Protein 5YVK (pdb70)

Organism: Fischerella ambigua (strain UTEX 1903) (NCBI:txid230521)

B-factor: mean 23.46, std 12.27, range [12.57, 118.5]

Solvent-accessible surface area: 9224 Å² total; per-residue (Å²): 98,100,50,23,119,21,108,30,28,9,0,56,84,46,134,15,120,98,42,39,68,77,36,35,88,46,1,72,36,12,80,44,38,31,71,74,136,16,18,58,171,152,20,56,65,121,56,3,3,0,0,0,8,20,9,2,100,61,18,133,28,14,137,66,96,9,44,61,54,78,1,4,0,22,0,36,0,56,61,115,63,72,48,15,30,0,0,0,37,11,83,8,131,31,51,3,86,64,67,0,91,1,28,0,31,1,15,0,0,5,30,20,39,92,69,170,82,63,54,14,60,30,40,1,3,0,45,0,5,0,2,0,26,136,50,64,26,19,46,14,84,56,119,61,158,7,127,70,1,43,17,89,76,0,75,4,63,48,85,3,83,42,180,21,154,34,57,52,70,110,0,0,0,30,0,0,0,5,0,103,75,136,16,7,7,2,7,0,0,64,7,119,0,15,13,91,63,161

Radius of gyration: 16.49 Å; Cα contacts (8 Å, |Δi|>4): 562; chains: 1; bounding box: 35×40×47 Å

Foldseek 3Di:
DAWDDAPCQFLPPPPDDDAFDWDFADGPRKDKFCPLPQEDPDTDPPAWGKTKGFQDPPHPWAPDGRPDDGIWIKTAHPDAFPSFKMFIKHWGPDWDAAQKKKKKKKKKAQTADADPHRGSPDAQWKKKFKDFAPDGQWMDTRPDDHDGRDIDMDMIMHGHHNPRPRGPGIIMITIMQNSNHPPRMMIMGRIIMDMDHD

InterPro domains:
  IPR054720 HpiC1 cyclase [PF22825] (38-229)

Sequence (198 aa):
AVSIPINNAGFENPFMDVVDDYTIDTPPGWTTYDPNNLVPEKRTTWTSNNGVGYVGPGTQFYNQLAPEGRNIGYIYLSQNPGSGVAGFEQILDATLEPDTKYTLTVDVGNLAGTTFKGLSFAGFPGYRVELLAGDTVLAADHNNLFIKEGEFKTSTVTYTSTAKDLHLGQKLGIRLVNLLQDKFSSGLDFDNVRLTTEPT

Nearest PDB structures (foldseek):
  5yvk-assembly1_A-2  TM=1.005E+00  e=6.839E-42  Fischerella ambigua UTEX 1903
  6j03-assembly1_A-2  TM=9.988E-01  e=5.827E-40  Fischerella ambigua UTEX 1903
  6a92-assembly1_A  TM=9.973E-01  e=3.302E-39  Fischerella
  5wps-assembly1_A-2  TM=9.959E-01  e=5.855E-36  Fischerella sp. ATCC 43239
  5wpu-assembly1_A-2  TM=9.958E-01  e=1.394E-35  Fischerella sp. ATCC 43239

Secondary structure (DSSP, 8-state):
-EEPP-TTTT---S---STT-B--SPPTT-EEE-TT--S-SS--TTSSEEEEEE--TT-SS-SS--SSSSEEEEEE--SPTTS--EEEEEEEEEE--SS-EEEEEEEEE---SEETTEE--S---EEEEEEETTEEEEEEES-S---TT-EEEEEEEEE--TT-TTTTSEEEEEEEE--SSSS-EEEEEEEEEEE---

Structure (mmCIF, N/CA/C/O backbone):
data_5YVK
#
_entry.id   5YVK
#
_cell.length_a   54.845
_cell.length_b   54.845
_cell.length_c   152.562
_cell.angle_alpha   90.00
_cell.angle_beta   90.00
_cell.angle_gamma   120.00
#
_symmetry.space_group_name_H-M   'P 31 2 1'
#
loop_
_entity.id
_entity.type
_entity.pdbx_description
1 polymer cyclase
2 non-polymer amino({3-[(3S,8aS)-1,4-dioxooctahydropyrrolo[1,2-a]pyrazin-3-yl]propyl}amino)methaniminium
3 non-polymer 'CALCIUM ION'
4 water water
#
loop_
_atom_site.group_PDB
_atom_site.id
_atom_site.type_symbol
_atom_site.label_atom_id
_atom_site.label_alt_id
_atom_site.label_comp_id
_atom_site.label_asym_id
_atom_site.label_entity_id
_atom_site.label_seq_id
_atom_site.pdbx_PDB_ins_code
_atom_site.Cartn_x
_atom_site.Cartn_y
_atom_site.Cartn_z
_atom_site.occupancy
_atom_site.B_iso_or_equiv
_atom_site.auth_seq_id
_atom_site.auth_comp_id
_atom_site.auth_asym_id
_atom_site.auth_atom_id
_atom_site.pdbx_PDB_model_num
ATOM 1 N N . ALA A 1 26 ? 17.636 99.786 173.687 1.00 40.88 28 ALA A N 1
ATOM 2 C CA . ALA A 1 26 ? 18.016 98.425 173.297 1.00 36.92 28 ALA A CA 1
ATOM 3 C C . ALA A 1 26 ? 18.860 98.475 172.037 1.00 34.42 28 ALA A C 1
ATOM 4 O O . ALA A 1 26 ? 18.570 99.234 171.114 1.00 41.70 28 ALA A O 1
ATOM 6 N N . VAL A 1 27 ? 19.932 97.694 172.020 1.00 29.39 29 VAL A N 1
ATOM 7 C CA . VAL A 1 27 ? 20.871 97.641 170.905 1.00 29.08 29 VAL A CA 1
ATOM 8 C C . VAL A 1 27 ? 20.740 96.264 170.279 1.00 25.73 29 VAL A C 1
ATOM 9 O O . VAL A 1 27 ? 20.704 95.258 170.987 1.00 24.39 29 VAL A O 1
ATOM 13 N N . SER A 1 28 ? 20.626 96.212 168.958 1.00 25.07 30 SER A N 1
ATOM 14 C CA . SER A 1 28 ? 20.552 94.949 168.241 1.00 24.84 30 SER A CA 1
ATOM 15 C C . SER A 1 28 ? 21.923 94.267 168.197 1.00 24.16 30 SER A C 1
ATOM 16 O O . SER A 1 28 ? 22.953 94.912 167.963 1.00 26.13 30 SER A O 1
ATOM 19 N N . ILE A 1 29 ? 21.935 92.952 168.408 1.00 20.59 31 ILE A N 1
ATOM 20 C CA . ILE A 1 29 ? 23.103 92.114 168.138 1.00 19.56 31 ILE A CA 1
ATOM 21 C C . ILE A 1 29 ? 22.915 91.523 166.740 1.00 19.58 31 ILE A C 1
ATOM 22 O O . ILE A 1 29 ? 21.883 90.888 166.482 1.00 20.15 31 ILE A O 1
ATOM 27 N N . PRO A 1 30 ? 23.847 91.702 165.814 1.00 19.55 32 PRO A N 1
ATOM 28 C CA . PRO A 1 30 ? 23.641 91.155 164.460 1.00 19.19 32 PRO A CA 1
ATOM 29 C C . PRO A 1 30 ? 23.588 89.632 164.454 1.00 18.33 32 PRO A C 1
ATOM 30 O O . PRO A 1 30 ? 24.312 88.955 165.197 1.00 19.13 32 PRO A O 1
ATOM 34 N N . ILE A 1 31 ? 22.727 89.103 163.593 1.00 16.89 33 ILE A N 1
ATOM 35 C CA . ILE A 1 31 ? 22.536 87.666 163.428 1.00 15.83 33 ILE A CA 1
ATOM 36 C C . ILE A 1 31 ? 22.742 87.339 161.954 1.00 16.10 33 ILE A C 1
ATOM 37 O O . ILE A 1 31 ? 22.240 88.052 161.076 1.00 17.46 33 ILE A O 1
ATOM 42 N N . ASN A 1 32 ? 23.547 86.322 161.661 1.00 15.92 34 ASN A N 1
ATOM 43 C CA . ASN A 1 32 ? 23.780 85.983 160.260 1.00 15.29 34 ASN A CA 1
ATOM 44 C C . ASN A 1 32 ? 22.567 85.263 159.675 1.00 14.82 34 ASN A C 1
ATOM 45 O O . ASN A 1 32 ? 21.964 84.397 160.329 1.00 16.51 34 ASN A O 1
ATOM 50 N N . ASN A 1 33 ? 22.234 85.609 158.431 1.00 15.67 35 ASN A N 1
ATOM 51 C CA . ASN A 1 33 ? 21.077 85.051 157.720 1.00 13.88 35 ASN A CA 1
ATOM 52 C C . ASN A 1 33 ? 19.829 85.010 158.624 1.00 13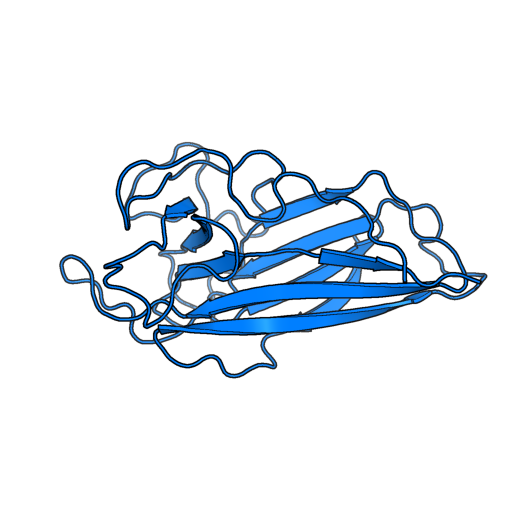.95 35 ASN A C 1
ATOM 53 O O . ASN A 1 33 ? 19.110 84.011 158.710 1.00 14.93 35 ASN A O 1
ATOM 58 N N . ALA A 1 34 ? 19.533 86.146 159.247 1.00 14.56 36 ALA A N 1
ATOM 59 C CA . ALA A 1 34 ? 18.521 86.248 160.294 1.00 14.61 36 ALA A CA 1
ATOM 60 C C . ALA A 1 34 ? 17.114 86.051 159.770 1.00 14.56 36 ALA A C 1
ATOM 61 O O . ALA A 1 34 ? 16.201 85.738 160.549 1.00 16.18 36 ALA A O 1
ATOM 63 N N . GLY A 1 35 ? 16.925 86.271 158.465 1.00 14.60 37 GLY A N 1
ATOM 64 C CA . GLY A 1 35 ? 15.643 86.164 157.817 1.00 15.49 37 GLY A CA 1
ATOM 65 C C . GLY A 1 35 ? 15.571 84.969 156.883 1.00 14.53 37 GLY A C 1
ATOM 66 O O . GLY A 1 35 ? 14.611 84.870 156.107 1.00 14.77 37 GLY A O 1
ATOM 67 N N . PHE A 1 36 ? 16.596 84.104 156.856 1.00 14.08 38 PHE A N 1
ATOM 68 C CA . PHE A 1 36 ? 16.632 82.951 155.946 1.00 13.85 38 PHE A CA 1
ATOM 69 C C . PHE A 1 36 ? 16.522 83.361 154.487 1.00 16.24 38 PHE A C 1
ATOM 70 O O . PHE A 1 36 ? 16.079 82.563 153.646 1.00 19.59 38 PHE A O 1
ATOM 78 N N . GLU A 1 37 ? 16.938 84.581 154.199 1.00 14.50 39 GLU A N 1
ATOM 79 C CA . GLU A 1 37 ? 16.856 85.119 152.842 1.00 14.22 39 GLU A CA 1
ATOM 80 C C . GLU A 1 37 ? 17.882 84.524 151.884 1.00 14.19 39 GLU A C 1
ATOM 81 O O . GLU A 1 37 ? 17.749 84.688 150.691 1.00 16.26 39 GLU A O 1
ATOM 87 N N . ASN A 1 38 ? 18.893 83.866 152.410 1.00 14.82 40 ASN A N 1
ATOM 88 C CA . ASN A 1 38 ? 19.888 83.221 151.621 1.00 14.82 40 ASN A CA 1
ATOM 89 C C . ASN A 1 38 ? 19.735 81.710 151.799 1.00 14.80 40 ASN A C 1
ATOM 90 O O . ASN A 1 38 ? 19.737 81.246 152.947 1.00 14.82 40 ASN A O 1
ATOM 95 N N . PRO A 1 39 ? 19.607 80.901 150.739 1.00 15.40 41 PRO A N 1
ATOM 96 C CA . PRO A 1 39 ? 19.724 81.281 149.316 1.00 14.52 41 PRO A CA 1
ATOM 97 C C . PRO A 1 39 ? 18.457 81.933 148.765 1.00 14.75 41 PRO A C 1
ATOM 98 O O . PRO A 1 39 ? 17.33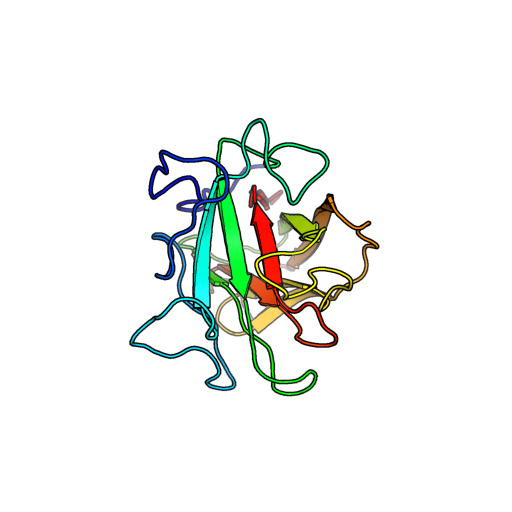8 81.693 149.254 1.00 16.22 41 PRO A O 1
ATOM 102 N N . PHE A 1 40 ? 18.673 82.760 147.741 1.00 15.22 42 PHE A N 1
ATOM 103 C CA . PHE A 1 40 ? 17.590 83.358 146.985 1.00 15.17 42 PHE A CA 1
ATOM 104 C C . PHE A 1 40 ? 16.827 82.252 146.251 1.00 15.51 42 PHE A C 1
ATOM 105 O O . PHE A 1 40 ? 17.428 81.332 145.661 1.00 17.68 42 PHE A O 1
ATOM 113 N N . MET A 1 41 ? 15.497 82.331 146.273 1.00 15.69 43 MET A N 1
ATOM 114 C CA . MET A 1 41 ? 14.620 81.363 145.633 1.00 16.75 43 MET A CA 1
ATOM 115 C C . MET A 1 41 ? 13.767 82.048 144.571 1.00 18.62 43 MET A C 1
ATOM 116 O O . MET A 1 41 ? 13.220 83.143 144.805 1.00 19.07 43 MET A O 1
ATOM 121 N N . ASP A 1 42 ? 13.614 81.374 143.419 1.00 18.64 44 ASP A N 1
ATOM 122 C CA . ASP A 1 42 ? 12.910 81.979 142.302 1.00 18.71 44 ASP A CA 1
ATOM 123 C C . ASP A 1 42 ? 11.420 81.670 142.273 1.00 18.99 44 ASP A C 1
ATOM 124 O O . ASP A 1 42 ? 10.663 82.473 141.709 1.00 22.34 44 ASP A O 1
ATOM 129 N N . VAL A 1 43 ? 10.961 80.532 142.803 1.00 19.32 45 VAL A N 1
ATOM 130 C CA . VAL A 1 43 ? 9.588 80.057 142.575 1.00 18.83 45 VAL A CA 1
ATOM 131 C C . VAL A 1 43 ? 8.869 79.925 143.919 1.00 18.54 45 VAL A C 1
ATOM 132 O O . VAL A 1 43 ? 9.370 79.248 144.825 1.00 18.82 45 VAL A O 1
ATOM 136 N N . VAL A 1 44 ? 7.694 80.563 144.032 1.00 18.93 46 VAL A N 1
ATOM 137 C CA . VAL A 1 44 ? 6.936 80.524 145.280 1.00 19.89 46 VAL A CA 1
ATOM 138 C C . VAL A 1 44 ? 6.641 79.079 145.658 1.00 17.87 46 VAL A C 1
ATOM 139 O O . VAL A 1 44 ? 6.272 78.238 144.812 1.00 18.91 46 VAL A O 1
ATOM 143 N N . ASP A 1 45 ? 6.781 78.794 146.957 1.00 17.10 47 ASP A N 1
ATOM 144 C CA . ASP A 1 45 ? 6.595 77.481 147.565 1.00 17.11 47 ASP A CA 1
ATOM 145 C C . ASP A 1 45 ? 7.693 76.479 147.230 1.00 16.32 47 ASP A C 1
ATOM 146 O O . ASP A 1 45 ? 7.670 75.354 147.765 1.00 17.99 47 ASP A O 1
ATOM 151 N N . ASP A 1 46 ? 8.698 76.851 146.437 1.00 17.38 48 ASP A N 1
ATOM 152 C CA . ASP A 1 46 ? 9.835 75.958 146.361 1.00 18.38 48 ASP A CA 1
ATOM 153 C C . ASP A 1 46 ? 10.658 76.079 147.640 1.00 15.50 48 ASP A C 1
ATOM 154 O O . ASP A 1 46 ? 10.534 77.024 148.419 1.00 16.86 48 ASP A O 1
ATOM 159 N N . TYR A 1 47 ? 11.557 75.132 147.804 1.00 15.15 49 TYR A N 1
ATOM 160 C CA . TYR A 1 47 ? 12.308 75.000 149.028 1.00 15.56 49 TYR A CA 1
ATOM 161 C C . TYR A 1 47 ? 13.634 74.319 148.731 1.00 16.15 49 TYR A C 1
ATOM 162 O O . TYR A 1 47 ? 13.737 73.509 147.789 1.00 17.67 49 TYR A O 1
ATOM 171 N N . THR A 1 48 ? 14.647 74.624 149.559 1.00 14.67 50 THR A N 1
ATOM 172 C CA . THR A 1 48 ? 15.892 73.870 149.586 1.00 14.34 50 THR A CA 1
ATOM 173 C C . THR A 1 48 ? 15.796 72.832 150.681 1.00 14.31 50 THR A C 1
ATOM 174 O O . THR A 1 48 ? 14.903 72.890 151.532 1.00 15.24 50 THR A O 1
ATOM 178 N N . ILE A 1 49 ? 16.705 71.862 150.641 1.00 15.26 51 ILE A N 1
ATOM 179 C CA . ILE A 1 49 ? 16.755 70.755 151.610 1.00 14.65 51 ILE A CA 1
ATOM 180 C C . ILE A 1 49 ? 18.102 70.666 152.301 1.00 15.41 51 ILE A C 1
ATOM 181 O O . ILE A 1 49 ? 18.394 69.655 152.969 1.00 17.12 51 ILE A O 1
ATOM 186 N N . ASP A 1 50 ? 18.926 71.719 152.192 1.00 16.37 52 ASP A N 1
ATOM 187 C CA . ASP A 1 50 ? 20.235 71.789 152.826 1.00 16.43 52 ASP A CA 1
ATOM 188 C C . ASP A 1 50 ? 20.236 72.906 153.860 1.00 15.62 52 ASP A C 1
ATOM 189 O O . ASP A 1 50 ? 19.544 73.913 153.708 1.00 15.74 52 ASP A O 1
ATOM 194 N N . THR A 1 51 ? 21.001 72.712 154.927 1.00 15.97 53 THR A N 1
ATOM 195 C CA . THR A 1 51 ? 21.024 73.677 156.027 1.00 15.83 53 THR A CA 1
ATOM 196 C C . THR A 1 51 ? 21.363 75.070 155.477 1.00 16.21 53 THR A C 1
ATOM 197 O O . THR A 1 51 ? 22.357 75.222 154.761 1.00 16.46 53 THR A O 1
ATOM 201 N N . PRO A 1 52 ? 20.598 76.111 155.825 1.00 15.95 54 PRO A N 1
ATOM 202 C CA . PRO A 1 52 ? 20.887 77.448 155.282 1.00 16.22 54 PRO A CA 1
ATOM 203 C C . PRO A 1 52 ? 22.186 77.983 155.849 1.00 15.27 54 PRO A C 1
ATOM 204 O O . PRO A 1 52 ? 22.542 77.695 157.010 1.00 15.81 54 PRO A O 1
ATOM 208 N N . PRO A 1 53 ? 22.923 78.816 155.094 1.00 15.25 55 PRO A N 1
ATOM 209 C CA . PRO A 1 53 ? 24.111 79.463 155.672 1.00 15.79 55 PRO A CA 1
ATOM 210 C C . PRO A 1 53 ? 23.736 80.261 156.914 1.00 14.86 55 PRO A C 1
ATOM 211 O O . PRO A 1 53 ? 22.609 80.738 157.071 1.00 15.97 55 PRO A O 1
ATOM 215 N N . GLY A 1 54 ? 24.721 80.429 157.788 1.00 15.73 56 GLY A N 1
ATOM 216 C CA . GLY A 1 54 ? 24.490 81.145 159.035 1.00 16.39 56 GLY A CA 1
ATOM 217 C C . GLY A 1 54 ? 24.028 80.265 160.163 1.00 15.27 56 GLY A C 1
ATOM 218 O O . GLY A 1 54 ? 24.161 80.637 161.319 1.00 17.37 56 GLY A O 1
ATOM 219 N N . TRP A 1 55 ? 23.451 79.118 159.844 1.00 15.11 57 TRP A N 1
ATOM 220 C CA . TRP A 1 55 ? 22.850 78.228 160.822 1.00 14.90 57 TRP A CA 1
ATOM 221 C C . TRP A 1 55 ? 23.486 76.851 160.711 1.00 15.31 57 TRP A C 1
ATOM 222 O O . TRP A 1 55 ? 24.001 76.468 159.656 1.00 17.36 57 TRP A O 1
ATOM 233 N N . THR A 1 56 ? 23.384 76.076 161.797 1.00 14.52 58 THR A N 1
ATOM 234 C CA . THR A 1 56 ? 23.719 74.664 161.736 1.00 15.66 58 THR A CA 1
ATOM 235 C C . THR A 1 56 ? 22.493 73.857 162.118 1.00 14.60 58 THR A C 1
ATOM 236 O O . THR A 1 56 ? 21.532 74.390 162.660 1.00 15.94 58 THR A O 1
ATOM 240 N N . THR A 1 57 ? 22.539 72.564 161.860 1.00 15.25 59 THR A N 1
ATOM 241 C CA . THR A 1 57 ? 21.424 71.666 162.179 1.00 15.50 59 THR A CA 1
ATOM 242 C C . THR A 1 57 ? 21.582 71.205 163.626 1.00 15.45 59 THR A C 1
ATOM 243 O O . THR A 1 57 ? 22.587 70.588 163.987 1.00 17.63 59 THR A O 1
ATOM 247 N N . TYR A 1 58 ? 20.588 71.511 164.436 1.00 15.72 60 TYR A N 1
ATOM 248 C CA . TYR A 1 58 ? 20.507 71.028 165.812 1.00 16.43 60 TYR A CA 1
ATOM 249 C C . TYR A 1 58 ? 19.767 69.694 165.774 1.00 15.63 60 TYR A C 1
ATOM 250 O O . TYR A 1 58 ? 18.606 69.636 165.352 1.00 15.99 60 TYR A O 1
ATOM 259 N N . ASP A 1 59 ? 20.416 68.619 166.197 1.00 16.80 61 ASP A N 1
ATOM 260 C CA . ASP A 1 59 ? 19.879 67.279 165.964 1.00 16.30 61 ASP A CA 1
ATOM 261 C C . ASP A 1 59 ? 20.354 66.328 167.059 1.00 17.96 61 ASP A C 1
ATOM 262 O O . ASP A 1 59 ? 21.037 65.333 166.783 1.00 19.45 61 ASP A O 1
ATOM 267 N N . PRO A 1 60 ? 19.918 66.555 168.314 1.00 17.85 62 PRO A N 1
ATOM 268 C CA . PRO A 1 60 ? 20.449 65.758 169.442 1.00 19.51 62 PRO A CA 1
ATOM 269 C C . PRO A 1 60 ? 20.028 64.298 169.399 1.00 20.11 62 PRO A C 1
ATOM 270 O O . PRO A 1 60 ? 20.678 63.465 170.036 1.00 23.81 62 PRO A O 1
ATOM 274 N N . ASN A 1 61 ? 18.964 63.961 168.672 1.00 19.69 63 ASN A N 1
ATOM 275 C CA . ASN A 1 61 ? 18.433 62.609 168.589 1.00 20.60 63 ASN A CA 1
ATOM 276 C C . ASN A 1 61 ? 18.690 61.971 167.220 1.00 20.88 63 ASN A C 1
ATOM 277 O O . ASN A 1 61 ? 18.108 60.909 166.928 1.00 22.05 63 ASN A O 1
ATOM 282 N N . ASN A 1 62 ? 19.552 62.577 166.396 1.00 20.03 64 ASN A N 1
ATOM 283 C CA . ASN A 1 62 ? 19.988 61.991 165.123 1.00 22.50 64 ASN A CA 1
ATOM 284 C C . ASN A 1 62 ? 18.809 61.629 164.219 1.00 20.92 64 ASN A C 1
ATOM 285 O O . ASN A 1 62 ? 18.695 60.517 163.718 1.00 23.09 64 ASN A O 1
ATOM 290 N N . LEU A 1 63 ? 17.940 62.603 164.007 1.00 17.53 65 LEU A N 1
ATOM 291 C CA . LEU A 1 63 ? 16.783 62.445 163.160 1.00 17.75 65 LEU A CA 1
ATOM 292 C C . LEU A 1 63 ? 16.999 62.950 161.741 1.00 18.00 65 LEU A C 1
ATOM 293 O O . LEU A 1 63 ? 16.175 62.641 160.866 1.00 18.84 65 LEU A O 1
ATOM 298 N N . VAL A 1 64 ? 18.011 63.784 161.509 1.00 18.80 66 VAL A N 1
ATOM 299 C CA . VAL A 1 64 ? 18.190 64.485 160.230 1.00 20.05 66 VAL A CA 1
ATOM 300 C C . VAL A 1 64 ? 19.428 63.930 159.540 1.00 24.32 66 VAL A C 1
ATOM 301 O O . VAL A 1 64 ? 20.539 64.074 160.066 1.00 24.75 66 VAL A O 1
ATOM 305 N N . PRO A 1 65 ? 19.307 63.335 158.363 1.00 25.75 67 PRO A N 1
ATOM 306 C CA . PRO A 1 65 ? 20.492 62.745 157.723 1.00 27.44 67 PRO A CA 1
ATOM 307 C C . PRO A 1 65 ? 21.445 63.792 157.153 1.00 27.27 67 PRO A C 1
ATOM 308 O O . PRO A 1 65 ? 21.077 64.946 156.894 1.00 26.36 67 PRO A O 1
ATOM 312 N N . GLU A 1 66 ? 22.679 63.363 156.939 1.00 29.15 68 GLU A N 1
ATOM 313 C CA . GLU A 1 66 ? 23.695 64.200 156.329 1.00 30.06 68 GLU A CA 1
ATOM 314 C C . GLU A 1 66 ? 23.356 64.366 154.846 1.00 26.38 68 GLU A C 1
ATOM 315 O O . GLU A 1 66 ? 23.358 65.459 154.345 1.00 26.39 68 GLU A O 1
ATOM 321 N N . LYS A 1 67 ? 23.064 63.256 154.186 1.00 28.43 69 LYS A N 1
ATOM 322 C CA . LYS A 1 67 ? 22.676 63.281 152.768 1.00 31.44 69 LYS A CA 1
ATOM 323 C C . LYS A 1 67 ? 21.165 63.507 152.679 1.00 26.67 69 LYS A C 1
ATOM 324 O O . LYS A 1 67 ? 20.365 62.660 153.092 1.00 31.27 69 LYS A O 1
ATOM 330 N N . ARG A 1 68 ? 20.778 64.652 152.159 1.00 19.97 70 ARG A N 1
ATOM 331 C CA . ARG A 1 68 ? 19.405 65.136 152.199 1.00 18.13 70 ARG A CA 1
ATOM 332 C C . ARG A 1 68 ? 18.587 64.711 150.977 1.00 17.57 70 ARG A C 1
ATOM 333 O O . ARG A 1 68 ? 19.085 64.700 149.851 1.00 20.29 70 ARG A O 1
ATOM 341 N N . THR A 1 69 ? 17.312 64.400 151.198 1.00 16.65 71 THR A N 1
ATOM 342 C CA . THR A 1 69 ? 16.350 64.180 150.120 1.00 17.22 71 THR A CA 1
ATOM 343 C C . THR A 1 69 ? 15.033 64.833 150.512 1.00 15.62 71 THR A C 1
ATOM 344 O O . THR A 1 69 ? 14.755 65.043 151.705 1.00 16.90 71 THR A O 1
ATOM 348 N N . THR A 1 70 ? 14.224 65.199 149.520 1.00 15.41 72 THR A N 1
ATOM 349 C CA . THR A 1 70 ? 12.866 65.647 149.816 1.00 15.33 72 THR A CA 1
ATOM 350 C C . THR A 1 70 ? 12.122 64.484 150.473 1.00 15.24 72 THR A C 1
ATOM 351 O O . THR A 1 70 ? 12.466 63.311 150.276 1.00 17.90 72 THR A O 1
ATOM 355 N N . TRP A 1 71 ? 11.088 64.807 151.244 1.00 14.94 73 TRP A N 1
ATOM 356 C CA . TRP A 1 71 ? 10.151 63.815 151.817 1.00 15.44 73 TRP A CA 1
ATOM 357 C C . TRP A 1 71 ? 10.734 63.060 153.011 1.00 18.11 73 TRP A C 1
ATOM 358 O O . TRP A 1 71 ? 10.030 62.183 153.580 1.00 20.64 73 TRP A O 1
ATOM 369 N N . THR A 1 72 ? 11.972 63.327 153.403 1.00 17.35 74 THR A N 1
ATOM 370 C CA . THR A 1 72 ? 12.551 62.781 154.619 1.00 17.57 74 THR A CA 1
ATOM 371 C C . THR A 1 72 ? 12.964 63.959 155.473 1.00 16.54 74 THR A C 1
ATOM 372 O O . THR A 1 72 ? 12.944 65.109 155.023 1.00 18.33 74 THR A O 1
ATOM 376 N N . SER A 1 73 ? 13.348 63.682 156.719 1.00 15.23 75 SER A N 1
ATOM 377 C CA . SER A 1 73 ? 13.627 64.783 157.630 1.00 14.41 75 SER A CA 1
ATOM 378 C C . SER A 1 73 ? 14.711 65.701 157.052 1.00 14.55 75 SER A C 1
ATOM 379 O O . SER A 1 73 ? 15.775 65.236 156.622 1.00 15.19 75 SER A O 1
ATOM 382 N N . ASN A 1 74 ? 14.471 67.023 157.109 1.00 14.19 76 ASN A N 1
ATOM 383 C CA . ASN A 1 74 ? 15.394 67.943 156.456 1.00 14.02 76 ASN A CA 1
ATOM 384 C C . ASN A 1 74 ? 15.133 69.342 156.996 1.00 13.32 76 ASN A C 1
ATOM 385 O O . ASN A 1 74 ? 14.226 69.579 157.789 1.00 13.99 76 ASN A O 1
ATOM 390 N N . ASN A 1 75 ? 15.997 70.270 156.603 1.00 14.27 77 ASN A N 1
ATOM 391 C CA . ASN A 1 75 ? 15.776 71.684 156.901 1.00 13.37 77 ASN A CA 1
ATOM 392 C C . ASN A 1 75 ? 16.266 72.463 155.683 1.00 13.72 77 ASN A C 1
ATOM 393 O O . ASN A 1 75 ? 16.914 71.908 154.793 1.00 14.40 77 ASN A O 1
ATOM 398 N N . GLY A 1 76 ? 15.967 73.758 155.665 1.00 13.74 78 GLY A N 1
ATOM 399 C CA . GLY A 1 76 ? 16.283 74.564 154.484 1.00 13.64 78 GLY A CA 1
ATOM 400 C C . GLY A 1 76 ? 15.478 75.847 154.539 1.00 12.63 78 GLY A C 1
ATOM 401 O O . GLY A 1 76 ? 15.030 76.264 155.610 1.00 14.03 78 GLY A O 1
ATOM 402 N N . VAL A 1 77 ? 15.319 76.493 153.374 1.00 14.43 79 VAL A N 1
ATOM 403 C CA . VAL A 1 77 ? 14.500 77.691 153.289 1.00 15.17 79 VAL A CA 1
ATOM 404 C C . VAL A 1 77 ? 13.339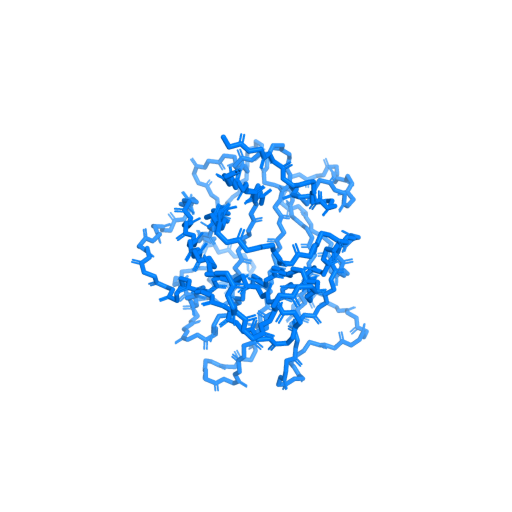 77.410 152.355 1.00 15.33 79 VAL A C 1
ATOM 405 O O . VAL A 1 77 ? 13.399 76.499 151.510 1.00 15.10 79 VAL A O 1
ATOM 409 N N . GLY A 1 78 ? 12.306 78.215 152.492 1.00 21.68 80 GLY A N 1
ATOM 410 C CA . GLY A 1 78 ? 11.128 78.082 151.655 1.00 19.70 80 GLY A CA 1
ATOM 411 C C . GLY A 1 78 ? 10.668 79.457 151.242 1.00 14.18 80 GLY A C 1
ATOM 412 O O . GLY A 1 78 ? 10.688 80.390 152.041 1.00 15.62 80 GLY A O 1
ATOM 413 N N . TYR A 1 79 ? 10.275 79.633 149.964 1.00 16.60 81 TYR A N 1
ATOM 414 C CA . TYR A 1 79 ? 9.847 80.949 149.483 1.00 16.60 81 TYR A CA 1
ATOM 415 C C . TYR A 1 79 ? 8.343 81.119 149.731 1.00 16.07 81 TYR A C 1
ATOM 416 O O . TYR A 1 79 ? 7.505 80.564 149.009 1.00 17.95 81 TYR A O 1
ATOM 425 N N . VAL A 1 80 ? 7.991 81.889 150.757 1.00 16.90 82 VAL A N 1
ATOM 426 C CA . VAL A 1 80 ? 6.589 82.131 151.096 1.00 18.26 82 VAL A CA 1
ATOM 427 C C . VAL A 1 80 ? 6.207 83.469 150.487 1.00 19.18 82 VAL A C 1
ATOM 428 O O . VAL A 1 80 ? 6.280 84.517 151.133 1.00 19.96 82 VAL A O 1
ATOM 432 N N . GLY A 1 81 ? 5.892 83.450 149.209 1.00 20.70 83 GLY A N 1
ATOM 433 C CA . GLY A 1 81 ? 5.606 84.663 148.488 1.00 22.36 83 GLY A CA 1
ATOM 434 C C . GLY A 1 81 ? 4.183 84.718 147.978 1.00 22.16 83 GLY A C 1
ATOM 435 O O . GLY A 1 81 ? 3.331 83.918 148.360 1.00 21.87 83 GLY A O 1
ATOM 436 N N . PRO A 1 82 ? 3.890 85.702 147.132 1.00 24.78 84 PRO A N 1
ATOM 437 C CA . PRO A 1 82 ? 2.523 85.861 146.615 1.00 26.63 84 PRO A CA 1
ATOM 438 C C . PRO A 1 82 ? 2.016 84.586 145.944 1.00 24.17 84 PRO A C 1
ATOM 439 O O . PRO A 1 82 ? 2.717 83.953 145.133 1.00 25.51 84 PRO A O 1
ATOM 443 N N . GLY A 1 83 ? 0.791 84.201 146.302 1.00 24.66 85 GLY A N 1
ATOM 444 C CA . GLY A 1 83 ? 0.207 82.970 145.811 1.00 25.51 85 GLY A CA 1
ATOM 445 C C . GLY A 1 83 ? 0.600 81.707 146.552 1.00 23.41 85 GLY A C 1
ATOM 446 O O . GLY A 1 83 ? 0.262 80.612 146.084 1.00 24.92 85 GLY A O 1
ATOM 447 N N . THR A 1 84 ? 1.284 81.804 147.689 1.00 20.77 86 THR A N 1
ATOM 448 C CA . THR A 1 84 ? 1.611 80.598 148.443 1.00 20.55 86 THR A CA 1
ATOM 449 C C . THR A 1 84 ? 0.337 79.823 148.750 1.00 20.65 86 THR A C 1
ATOM 450 O O . THR A 1 84 ? -0.726 80.401 149.041 1.00 22.83 86 THR A O 1
ATOM 454 N N . GLN A 1 85 ? 0.453 78.511 148.705 1.00 19.79 87 GLN A N 1
ATOM 455 C CA . GLN A 1 85 ? -0.690 77.655 148.976 1.00 22.02 87 GLN A CA 1
ATOM 456 C C . GLN A 1 85 ? -0.786 77.245 150.427 1.00 20.64 87 GLN A C 1
ATOM 457 O O . GLN A 1 85 ? -1.721 76.529 150.783 1.00 23.32 87 GLN A O 1
ATOM 463 N N . PHE A 1 86 ? 0.154 77.671 151.261 1.00 19.24 88 PHE A N 1
ATOM 464 C CA . PHE A 1 86 ? 0.250 77.104 152.601 1.00 17.89 88 PHE A CA 1
ATOM 465 C C . PHE A 1 86 ? 0.092 78.105 153.743 1.00 17.41 88 PHE A C 1
ATOM 466 O O . PHE A 1 86 ? 0.143 77.709 154.930 1.00 17.67 88 PHE A O 1
ATOM 474 N N . TYR A 1 87 ? -0.124 79.383 153.416 1.00 16.93 89 TYR A N 1
ATOM 475 C CA . TYR A 1 87 ? -0.278 80.425 154.424 1.00 16.93 89 TYR A CA 1
ATOM 476 C C . TYR A 1 87 ? -1.310 81.434 153.917 1.00 19.08 89 TYR A C 1
ATOM 477 O O . TYR A 1 87 ? -1.515 81.597 152.718 1.00 19.38 89 TYR A O 1
ATOM 486 N N . ASN A 1 88 ? -1.968 82.114 154.854 1.00 20.25 90 ASN A N 1
ATOM 487 C CA . ASN A 1 88 ? -2.838 83.239 154.545 1.00 22.34 90 ASN A CA 1
ATOM 488 C C . ASN A 1 88 ? -2.115 84.567 154.625 1.00 23.13 90 ASN A C 1
ATOM 489 O O . ASN A 1 88 ? -2.762 85.604 154.756 1.00 27.30 90 ASN A O 1
ATOM 494 N N . GLN A 1 89 ? -0.801 84.560 154.510 1.00 20.62 91 GLN A N 1
ATOM 495 C CA . GLN A 1 89 ? 0.027 85.745 154.623 1.00 20.98 91 GLN A CA 1
ATOM 496 C C . GLN A 1 89 ? 1.336 85.470 153.895 1.00 20.88 91 GLN A C 1
ATOM 497 O O . GLN A 1 89 ? 1.627 84.328 153.521 1.00 22.15 91 GLN A O 1
ATOM 503 N N . LEU A 1 90 ? 2.139 86.520 153.718 1.00 21.01 92 LEU A N 1
ATOM 504 C CA . LEU A 1 90 ? 3.479 86.347 153.175 1.00 21.37 92 LEU A CA 1
ATOM 505 C C . LEU A 1 90 ? 4.431 85.987 154.308 1.00 19.38 92 LEU A C 1
ATOM 506 O O . LEU A 1 90 ? 4.063 86.008 155.492 1.00 19.86 92 LEU A O 1
ATOM 511 N N . ALA A 1 91 ? 5.676 85.661 153.939 1.00 18.29 93 ALA A N 1
ATOM 512 C CA . ALA A 1 91 ? 6.723 85.503 154.938 1.00 17.01 93 ALA A CA 1
ATOM 513 C C . ALA A 1 91 ? 6.715 86.713 155.860 1.00 18.70 93 ALA A C 1
ATOM 514 O O . ALA A 1 91 ? 6.478 87.831 155.406 1.00 20.86 93 ALA A O 1
ATOM 516 N N . PRO A 1 92 ? 6.998 86.535 157.147 1.00 17.53 94 PRO A N 1
ATOM 517 C CA . PRO A 1 92 ? 7.076 87.697 158.067 1.00 18.15 94 PRO A CA 1
ATOM 518 C C . PRO A 1 92 ? 8.010 88.783 157.562 1.00 17.93 94 PRO A C 1
ATOM 519 O O . PRO A 1 92 ? 7.761 89.978 157.738 1.00 20.68 94 PRO A O 1
ATOM 523 N N . GLU A 1 93 ? 9.094 88.376 156.925 1.00 19.16 95 GLU A N 1
ATOM 524 C CA . GLU A 1 93 ? 10.120 89.293 156.468 1.00 19.77 95 GLU A CA 1
ATOM 525 C C . GLU A 1 93 ? 10.672 88.783 155.143 1.00 16.09 95 GLU A C 1
ATOM 526 O O . GLU A 1 93 ? 10.965 87.587 155.005 1.00 16.86 95 GLU A O 1
ATOM 532 N N . GLY A 1 94 ? 10.815 89.688 154.171 1.00 17.98 96 GLY A N 1
ATOM 533 C CA . GLY A 1 94 ? 11.467 89.292 152.927 1.00 17.51 96 GLY A CA 1
ATOM 534 C C . GLY A 1 94 ? 10.682 88.235 152.176 1.00 17.19 96 GLY A C 1
ATOM 535 O O . GLY A 1 94 ? 9.463 88.183 152.238 1.00 18.11 96 GLY A O 1
ATOM 536 N N . ARG A 1 95 ? 11.405 87.390 151.486 1.00 16.76 97 ARG A N 1
ATOM 537 C CA . ARG A 1 95 ? 10.805 86.361 150.658 1.00 16.82 97 ARG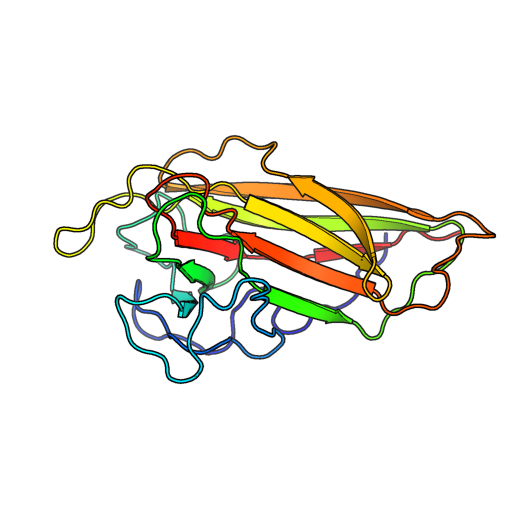 A CA 1
ATOM 538 C C . ARG A 1 95 ? 10.682 84.994 151.302 1.00 16.01 97 ARG A C 1
ATOM 539 O O . ARG A 1 95 ? 9.729 84.283 151.079 1.00 16.30 97 ARG A O 1
ATOM 547 N N . ASN A 1 96 ? 11.684 84.661 152.090 1.00 15.72 98 ASN A N 1
ATOM 548 C CA . ASN A 1 96 ? 11.813 83.338 152.640 1.00 16.35 98 ASN A CA 1
ATOM 549 C C . ASN A 1 96 ? 11.612 83.176 154.143 1.00 15.50 98 ASN A C 1
ATOM 550 O O . ASN A 1 96 ? 11.704 84.102 154.922 1.00 14.74 98 ASN A O 1
ATOM 555 N N . ILE A 1 97 ? 11.370 81.918 154.469 1.00 18.34 99 ILE A N 1
ATOM 556 C CA . ILE A 1 97 ? 11.352 81.426 155.846 1.00 15.78 99 ILE A CA 1
ATOM 557 C C . ILE A 1 97 ? 12.363 80.281 155.930 1.00 20.56 99 ILE A C 1
ATOM 558 O O . ILE A 1 97 ? 12.843 79.791 154.937 1.00 19.74 99 ILE A O 1
ATOM 563 N N . GLY A 1 98 ? 12.730 79.896 157.143 1.00 19.56 100 GLY A N 1
ATOM 564 C CA . GLY A 1 98 ? 13.579 78.761 157.390 1.00 15.38 100 GLY A CA 1
ATOM 565 C C . GLY A 1 98 ? 12.683 77.675 157.980 1.00 13.82 100 GLY A C 1
ATOM 566 O O . GLY A 1 98 ? 11.878 77.964 158.826 1.00 15.56 100 GLY A O 1
ATOM 567 N N . TYR A 1 99 ? 12.824 76.441 157.540 1.00 13.04 101 TYR A N 1
ATOM 568 C CA . TYR A 1 99 ? 11.976 75.369 158.054 1.00 13.18 101 TYR A CA 1
ATOM 569 C C . TYR A 1 99 ? 12.760 74.165 158.546 1.00 12.65 101 TYR A C 1
ATOM 570 O O . TYR A 1 99 ? 13.847 73.919 158.151 1.00 13.35 101 TYR A O 1
ATOM 579 N N . ILE A 1 100 ? 12.122 73.436 159.465 1.00 13.07 102 ILE A N 1
ATOM 580 C CA . ILE A 1 100 ? 12.599 72.129 159.889 1.00 14.03 102 ILE A CA 1
ATOM 581 C C . ILE A 1 100 ? 11.436 71.167 159.776 1.00 14.11 102 ILE A C 1
ATOM 582 O O . ILE A 1 100 ? 10.397 71.354 160.420 1.00 14.37 102 ILE A O 1
ATOM 587 N N . TYR A 1 101 ? 11.622 70.117 158.986 1.00 13.55 103 TYR A N 1
ATOM 588 C CA . TYR A 1 101 ? 10.607 69.089 158.753 1.00 14.50 103 TYR A CA 1
ATOM 589 C C . TYR A 1 101 ? 11.107 67.754 159.305 1.00 13.23 103 TYR A C 1
ATOM 590 O O . TYR A 1 101 ? 12.217 67.325 158.976 1.00 14.50 103 TYR A O 1
ATOM 599 N N . LEU A 1 102 ? 10.313 67.112 160.167 1.00 13.46 104 LEU A N 1
ATOM 600 C CA . LEU A 1 102 ? 10.699 65.835 160.744 1.00 13.86 104 LEU A CA 1
ATOM 601 C C . LEU A 1 102 ? 9.627 64.828 160.345 1.00 14.64 104 LEU A C 1
ATOM 602 O O . LEU A 1 102 ? 8.434 65.047 160.584 1.00 15.90 104 LEU A O 1
ATOM 607 N N . SER A 1 103 ? 10.031 63.742 159.684 1.00 14.97 105 SER A N 1
ATOM 608 C CA . SER A 1 103 ? 9.040 62.742 159.280 1.00 16.20 105 SER A CA 1
ATOM 609 C C . SER A 1 103 ? 8.888 61.609 160.296 1.00 15.94 105 SER A C 1
ATOM 610 O O . SER A 1 103 ? 7.915 60.850 160.205 1.00 16.24 105 SER A O 1
ATOM 613 N N . GLN A 1 104 ? 9.782 61.500 161.277 1.00 15.42 106 GLN A N 1
ATOM 614 C CA . GLN A 1 104 ? 9.602 60.496 162.324 1.00 15.96 106 GLN A CA 1
ATOM 615 C C . GLN A 1 104 ? 8.329 60.762 163.126 1.00 16.04 106 GLN A C 1
ATOM 616 O O . GLN A 1 104 ? 7.730 61.847 163.091 1.00 16.12 106 GLN A O 1
ATOM 622 N N . ASN A 1 105 ? 7.869 59.725 163.809 1.00 17.36 107 ASN A N 1
ATOM 623 C CA . ASN A 1 105 ? 6.618 59.845 164.530 1.00 17.70 107 ASN A CA 1
ATOM 624 C C . ASN A 1 105 ? 6.762 60.753 165.763 1.00 16.92 107 ASN A C 1
ATOM 625 O O . ASN A 1 105 ? 7.846 60.879 166.344 1.00 17.30 107 ASN A O 1
ATOM 630 N N . PRO A 1 106 ? 5.662 61.376 166.214 1.00 17.30 108 PRO A N 1
ATOM 631 C CA . PRO A 1 106 ? 5.722 62.205 167.428 1.00 17.86 108 PRO A CA 1
ATOM 632 C C . PRO A 1 106 ? 6.350 61.474 168.600 1.00 18.11 108 PRO A C 1
ATOM 633 O O . PRO A 1 106 ? 6.115 60.279 168.810 1.00 20.22 108 PRO A O 1
ATOM 637 N N . GLY A 1 107 ? 7.162 62.200 169.385 1.00 18.30 109 GLY A N 1
ATOM 638 C CA . GLY A 1 107 ? 7.863 61.602 170.499 1.00 18.22 109 GLY A CA 1
ATOM 639 C C . GLY A 1 107 ? 9.279 61.155 170.186 1.00 18.67 109 GLY A C 1
ATOM 640 O O . GLY A 1 107 ? 10.016 60.759 171.103 1.00 21.13 109 GLY A O 1
ATOM 641 N N . SER A 1 108 ? 9.698 61.210 168.912 1.00 16.74 110 SER A N 1
ATOM 642 C CA . SER A 1 108 ? 10.994 60.667 168.514 1.00 17.82 110 SER A CA 1
ATOM 643 C C . SER A 1 108 ? 12.173 61.535 168.892 1.00 17.56 110 SER A C 1
ATOM 644 O O . SER A 1 108 ? 13.311 61.057 168.816 1.00 20.15 110 SER A O 1
ATOM 647 N N . GLY A 1 109 ? 11.953 62.793 169.265 1.00 17.31 111 GLY A N 1
ATOM 648 C CA . GLY A 1 109 ? 13.044 63.696 169.619 1.00 17.67 111 GLY A CA 1
ATOM 649 C C . GLY A 1 109 ? 12.713 65.087 169.142 1.00 16.41 111 GLY A C 1
ATOM 650 O O . GLY A 1 109 ? 11.570 65.376 168.833 1.00 19.08 111 GLY A O 1
ATOM 651 N N . VAL A 1 110 ? 13.709 65.970 169.148 1.00 15.81 112 VAL A N 1
ATOM 652 C CA . VAL A 1 110 ? 13.530 67.362 168.723 1.00 14.91 112 VAL A CA 1
ATOM 653 C C . VAL A 1 110 ? 14.667 67.714 167.787 1.00 15.26 112 VAL A C 1
ATOM 654 O O . VAL A 1 110 ? 15.752 67.126 167.873 1.00 16.70 112 VAL A O 1
ATOM 658 N N . ALA A 1 111 ? 14.452 68.702 166.906 1.00 14.52 113 ALA A N 1
ATOM 659 C CA . ALA A 1 111 ? 15.532 69.095 166.012 1.00 14.44 113 ALA A CA 1
ATOM 660 C C . ALA A 1 111 ? 15.232 70.492 165.519 1.00 13.14 113 ALA A C 1
ATOM 661 O O . ALA A 1 111 ? 14.101 70.950 165.585 1.00 13.96 113 ALA A O 1
ATOM 663 N N . GLY A 1 112 ? 16.248 71.159 164.987 1.00 14.40 114 GLY A N 1
ATOM 664 C CA . GLY A 1 112 ? 16.000 72.474 164.431 1.00 16.00 114 GLY A CA 1
ATOM 665 C C . GLY A 1 112 ? 17.255 73.146 163.963 1.00 13.49 114 GLY A C 1
ATOM 666 O O . GLY A 1 112 ? 18.119 72.514 163.346 1.00 15.84 114 GLY A O 1
ATOM 667 N N . PHE A 1 113 ? 17.347 74.446 164.209 1.00 13.05 115 PHE A N 1
ATOM 668 C CA . PHE A 1 113 ? 18.492 75.270 163.802 1.00 13.06 115 PHE A CA 1
ATOM 669 C C . PHE A 1 113 ? 19.201 75.775 165.059 1.00 13.18 115 PHE A C 1
ATOM 670 O O . PHE A 1 113 ? 18.557 76.078 166.072 1.00 14.83 115 PHE A O 1
ATOM 678 N N . GLU A 1 114 ? 20.521 75.967 164.907 1.00 13.12 116 GLU A N 1
ATOM 679 C CA . GLU A 1 114 ? 21.318 76.608 165.930 1.00 13.43 116 GLU A CA 1
ATOM 680 C C . GLU A 1 114 ? 22.237 77.635 165.279 1.00 13.04 116 GLU A C 1
ATOM 681 O O . GLU A 1 114 ? 22.747 77.428 164.178 1.00 14.78 116 GLU A O 1
ATOM 687 N N . GLN A 1 115 ? 22.496 78.750 165.988 1.00 13.21 117 GLN A N 1
ATOM 688 C CA . GLN A 1 115 ? 23.506 79.707 165.561 1.00 13.41 117 GLN A CA 1
ATOM 689 C C . GLN A 1 115 ? 24.220 80.237 166.796 1.00 13.29 117 GLN A C 1
ATOM 690 O O . GLN A 1 115 ? 23.560 80.776 167.702 1.00 15.50 117 GLN A O 1
ATOM 696 N N . ILE A 1 116 ? 25.543 80.072 166.828 1.00 15.34 118 ILE A N 1
ATOM 697 C CA . ILE A 1 116 ? 26.398 80.567 167.917 1.00 17.02 118 ILE A CA 1
ATOM 698 C C . ILE A 1 116 ? 26.944 81.914 167.473 1.00 15.59 118 ILE A C 1
ATOM 699 O O . ILE A 1 116 ? 27.541 82.022 166.394 1.00 17.30 118 ILE A O 1
ATOM 704 N N . LEU A 1 117 ? 26.773 82.936 168.296 1.00 16.03 119 LEU A N 1
ATOM 705 C CA . LEU A 1 117 ? 27.143 84.290 167.952 1.00 17.68 119 LEU A CA 1
ATOM 706 C C . LEU A 1 117 ? 28.522 84.608 168.505 1.00 18.97 119 LEU A C 1
ATOM 707 O O . LEU A 1 117 ? 29.030 83.937 169.409 1.00 21.12 119 LEU A O 1
ATOM 712 N N . ASP A 1 118 ? 29.131 85.670 167.953 1.00 20.19 120 ASP A N 1
ATOM 713 C CA . ASP A 1 118 ? 30.392 86.159 168.522 1.00 22.23 120 ASP A CA 1
ATOM 714 C C . ASP A 1 118 ? 30.172 86.891 169.841 1.00 21.83 120 ASP A C 1
ATOM 715 O O . ASP A 1 118 ? 31.075 86.936 170.701 1.00 23.03 120 ASP A O 1
ATOM 720 N N . ALA A 1 119 ? 29.018 87.517 169.995 1.00 20.85 121 ALA A N 1
ATOM 721 C CA . ALA A 1 119 ? 28.726 88.258 171.204 1.00 20.94 121 ALA A CA 1
ATOM 722 C C . ALA A 1 119 ? 28.728 87.307 172.401 1.00 20.62 121 ALA A C 1
ATOM 723 O O . ALA A 1 119 ? 28.333 86.129 172.295 1.00 21.04 121 ALA A O 1
ATOM 725 N N . THR A 1 120 ? 29.167 87.824 173.553 1.00 20.96 122 THR A N 1
ATOM 726 C CA . THR A 1 120 ? 29.251 87.032 174.770 1.00 21.17 122 THR A CA 1
ATOM 727 C C . THR A 1 120 ? 28.331 87.601 175.845 1.00 21.39 122 THR A C 1
ATOM 728 O O . THR A 1 120 ? 27.900 88.759 175.786 1.00 22.58 122 THR A O 1
ATOM 732 N N . LEU A 1 121 ? 27.984 86.749 176.807 1.00 19.90 123 LEU A N 1
ATOM 733 C CA . LEU A 1 121 ? 27.069 87.155 177.864 1.00 20.57 123 LEU A CA 1
ATOM 734 C C . LEU A 1 121 ? 27.747 88.207 178.741 1.00 20.69 123 LEU A C 1
ATOM 735 O O . LEU A 1 121 ? 28.866 87.999 179.240 1.00 22.51 123 LEU A O 1
ATOM 740 N N . GLU A 1 122 ? 27.067 89.346 178.922 1.00 20.68 124 GLU A N 1
ATOM 741 C CA . GLU A 1 122 ? 27.578 90.472 179.698 1.00 23.07 124 GLU A CA 1
ATOM 742 C C . GLU A 1 122 ? 26.748 90.637 180.960 1.00 22.64 124 GLU A C 1
ATOM 743 O O . GLU A 1 122 ? 25.570 90.257 180.981 1.00 22.10 124 GLU A O 1
ATOM 749 N N . PRO A 1 123 ? 27.328 91.203 182.015 1.00 23.17 125 PRO A N 1
ATOM 750 C CA . PRO A 1 123 ? 26.603 91.310 183.295 1.00 24.52 125 PRO A CA 1
ATOM 751 C C . PRO A 1 12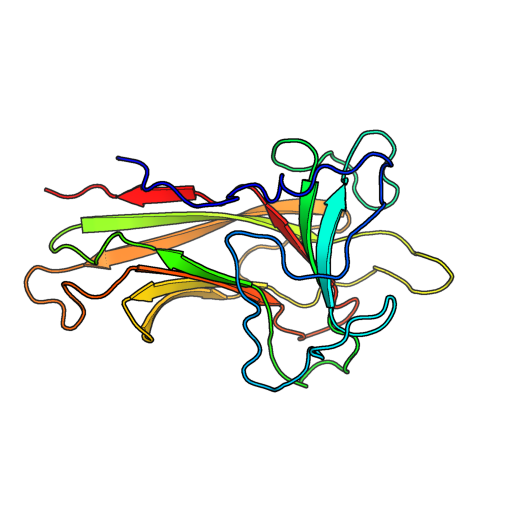3 ? 25.545 92.402 183.228 1.00 25.95 125 PRO A C 1
ATOM 752 O O . PRO A 1 123 ? 25.658 93.362 182.458 1.00 26.64 125 PRO A O 1
ATOM 756 N N . ASP A 1 124 ? 24.530 92.271 184.100 1.00 24.83 126 ASP A N 1
ATOM 757 C CA . ASP A 1 124 ? 23.516 93.313 184.296 1.00 26.94 126 ASP A CA 1
ATOM 758 C C . ASP A 1 124 ? 22.907 93.764 182.977 1.00 25.84 126 ASP A C 1
ATOM 759 O O . ASP A 1 124 ? 22.782 94.961 182.686 1.00 27.95 126 ASP A O 1
ATOM 764 N N . THR A 1 125 ? 22.524 92.779 182.185 1.00 23.00 127 THR A N 1
ATOM 765 C CA . THR A 1 125 ? 22.004 93.028 180.846 1.00 20.99 127 THR A CA 1
ATOM 766 C C . THR A 1 125 ? 20.727 92.220 180.634 1.00 20.47 127 THR A C 1
ATOM 767 O O . THR A 1 125 ? 20.664 91.041 180.993 1.00 22.72 127 THR A O 1
ATOM 771 N N . LYS A 1 126 ? 19.695 92.860 180.060 1.00 20.35 128 LYS A N 1
ATOM 772 C CA . LYS A 1 126 ? 18.484 92.164 179.633 1.00 20.36 128 LYS A CA 1
ATOM 773 C C . LYS A 1 126 ? 18.571 91.859 178.142 1.00 20.21 128 LYS A C 1
ATOM 774 O O . LYS A 1 126 ? 18.725 92.780 177.308 1.00 20.59 128 LYS A O 1
ATOM 780 N N . TYR A 1 127 ? 18.430 90.583 177.805 1.00 18.59 129 TYR A N 1
ATOM 781 C CA . TYR A 1 127 ? 18.459 90.107 176.422 1.00 18.37 129 TYR A CA 1
ATOM 782 C C . TYR A 1 127 ? 17.044 89.796 175.986 1.00 17.47 129 TYR A C 1
ATOM 783 O O . TYR A 1 127 ? 16.309 89.146 176.726 1.00 19.54 129 TYR A O 1
ATOM 792 N N . THR A 1 128 ? 16.674 90.236 174.781 1.00 16.52 130 THR A N 1
ATOM 793 C CA . THR A 1 128 ? 15.353 89.956 174.228 1.00 16.63 130 THR A CA 1
ATOM 794 C C . THR A 1 128 ? 15.532 89.318 172.868 1.00 15.95 130 THR A C 1
ATOM 795 O O . THR A 1 128 ? 16.056 89.955 171.948 1.00 17.06 130 THR A O 1
ATOM 799 N N . LEU A 1 129 ? 15.087 88.077 172.756 1.00 15.63 131 LEU A N 1
ATOM 800 C CA . LEU A 1 129 ? 15.171 87.284 171.532 1.00 15.34 131 LEU A CA 1
ATOM 801 C C . LEU A 1 129 ? 13.764 87.148 170.976 1.00 15.18 131 LEU A C 1
ATOM 802 O O . LEU A 1 129 ? 12.851 86.699 171.675 1.00 16.50 131 LEU A O 1
ATOM 807 N N . THR A 1 130 ? 13.579 87.543 169.721 1.00 14.78 132 THR A N 1
ATOM 808 C CA . THR A 1 130 ? 12.261 87.454 169.106 1.00 15.79 132 THR A CA 1
ATOM 809 C C . THR A 1 130 ? 12.384 86.714 167.773 1.00 15.42 132 THR A C 1
ATOM 810 O O . THR A 1 130 ? 13.361 86.878 167.037 1.00 15.85 132 THR A O 1
ATOM 814 N N . VAL A 1 131 ? 11.384 85.902 167.451 1.00 15.04 133 VAL A N 1
ATOM 815 C CA . VAL A 1 131 ? 11.378 85.162 166.198 1.00 14.94 133 VAL A CA 1
ATOM 816 C C . VAL A 1 131 ? 9.941 84.873 165.842 1.00 14.62 133 VAL A C 1
ATOM 817 O O . VAL A 1 131 ? 9.109 84.616 166.709 1.00 16.46 133 VAL A O 1
ATOM 821 N N . ASP A 1 132 ? 9.632 84.912 164.553 1.00 14.67 134 ASP A N 1
ATOM 822 C CA . ASP A 1 132 ? 8.290 84.557 164.110 1.00 15.65 134 ASP A CA 1
ATOM 823 C C . ASP A 1 132 ? 8.244 83.062 163.787 1.00 15.34 134 ASP A C 1
ATOM 824 O O . ASP A 1 132 ? 9.188 82.512 163.200 1.00 16.26 134 ASP A O 1
ATOM 829 N N . VAL A 1 133 ? 7.158 82.410 164.201 1.00 14.66 135 VAL A N 1
ATOM 830 C CA . VAL A 1 133 ? 6.989 80.957 164.091 1.00 14.19 135 VAL A CA 1
ATOM 831 C C . VAL A 1 133 ? 5.731 80.691 163.276 1.00 14.67 135 VAL A C 1
ATOM 832 O O . VAL A 1 133 ? 4.693 81.317 163.534 1.00 15.73 135 VAL A O 1
ATOM 836 N N . GLY A 1 134 ? 5.826 79.802 162.276 1.00 14.58 136 GLY A N 1
ATOM 837 C CA . GLY A 1 134 ? 4.747 79.587 161.345 1.00 15.37 136 GLY A CA 1
ATOM 838 C C . GLY A 1 134 ? 4.142 78.198 161.423 1.00 13.72 136 GLY A C 1
ATOM 839 O O . GLY A 1 134 ? 4.870 77.195 161.544 1.00 14.63 136 GLY A O 1
ATOM 840 N N . ASN A 1 135 ? 2.808 78.144 161.297 1.00 15.42 137 ASN A N 1
ATOM 841 C CA . ASN A 1 135 ? 2.044 76.905 161.244 1.00 14.12 137 ASN A CA 1
ATOM 842 C C . ASN A 1 135 ? 1.574 76.706 159.795 1.00 15.33 137 ASN A C 1
ATOM 843 O O . ASN A 1 135 ? 0.567 77.290 159.377 1.00 16.75 137 ASN A O 1
ATOM 848 N N . LEU A 1 136 ? 2.285 75.850 159.050 1.00 15.51 138 LEU A N 1
ATOM 849 C CA . LEU A 1 136 ? 1.925 75.553 157.667 1.00 15.98 138 LEU A CA 1
ATOM 850 C C . LEU A 1 136 ? 0.530 74.944 157.625 1.00 16.09 138 LEU A C 1
ATOM 851 O O . LEU A 1 136 ? 0.167 74.074 158.438 1.00 18.23 138 LEU A O 1
ATOM 856 N N . ALA A 1 137 ? -0.232 75.377 156.611 1.00 17.17 139 ALA A N 1
ATOM 857 C CA . ALA A 1 137 ? -1.608 74.915 156.407 1.00 17.36 139 ALA A CA 1
ATOM 858 C C . ALA A 1 137 ? -1.795 74.273 155.034 1.00 17.64 139 ALA A C 1
ATOM 859 O O . ALA A 1 137 ? -0.969 74.430 154.125 1.00 18.64 139 ALA A O 1
ATOM 861 N N . GLY A 1 138 ? -2.878 73.502 154.914 1.00 18.24 140 GLY A N 1
ATOM 862 C CA . GLY A 1 138 ? -3.243 72.931 153.632 1.00 17.90 140 GLY A CA 1
ATOM 863 C C . GLY A 1 138 ? -2.824 71.487 153.487 1.00 17.22 140 GLY A C 1
ATOM 864 O O . GLY A 1 138 ? -2.833 70.698 154.431 1.00 18.46 140 GLY A O 1
ATOM 865 N N . THR A 1 139 ? -2.497 71.122 152.259 1.00 18.23 141 THR A N 1
ATOM 866 C CA A THR A 1 139 ? -2.089 69.759 151.946 0.56 18.72 141 THR A CA 1
ATOM 867 C CA B THR A 1 139 ? -2.133 69.761 151.910 0.44 18.83 141 THR A CA 1
ATOM 868 C C . THR A 1 139 ? -1.159 69.836 150.747 1.00 18.16 141 THR A C 1
ATOM 869 O O . THR A 1 139 ? -1.215 70.778 149.952 1.00 20.13 141 THR A O 1
ATOM 876 N N . PHE A 1 140 ? -0.322 68.821 150.609 1.00 18.43 142 PHE A N 1
ATOM 877 C CA . PHE A 1 140 ? 0.639 68.769 149.509 1.00 18.11 142 PHE A CA 1
ATOM 878 C C . PHE A 1 140 ? 0.781 67.305 149.073 1.00 18.11 142 PHE A C 1
ATOM 879 O O . PHE A 1 140 ? 1.284 66.472 149.824 1.00 17.43 142 PHE A O 1
ATOM 887 N N . LYS A 1 141 ? 0.350 66.975 147.840 1.00 19.42 143 LYS A N 1
ATOM 888 C CA . LYS A 1 141 ? 0.529 65.633 147.243 1.00 18.82 143 LYS A CA 1
ATOM 889 C C . LYS A 1 141 ? 0.055 64.521 148.170 1.00 18.54 143 LYS A C 1
ATOM 890 O O . LYS A 1 141 ? 0.674 63.467 148.261 1.00 20.53 143 LYS A O 1
ATOM 896 N N . GLY A 1 142 ? -1.070 64.747 148.849 1.00 18.21 144 GLY A N 1
ATOM 897 C CA . GLY A 1 142 ? -1.642 63.708 149.674 1.00 19.08 144 GLY A CA 1
ATOM 898 C C . GLY A 1 142 ? -1.219 63.765 151.126 1.00 19.88 144 GLY A C 1
ATOM 899 O O . GLY A 1 142 ? -1.812 63.069 151.965 1.00 24.66 144 GLY A O 1
ATOM 900 N N . LEU A 1 143 ? -0.236 64.587 151.478 1.00 16.97 145 LEU A N 1
ATOM 901 C CA . LEU A 1 143 ? 0.206 64.735 152.858 1.00 18.32 145 LEU A CA 1
ATOM 902 C C . LEU A 1 143 ? -0.466 65.971 153.460 1.00 18.04 145 LEU A C 1
ATOM 903 O O . LEU A 1 143 ? -0.283 67.084 152.953 1.00 18.90 145 LEU A O 1
ATOM 908 N N . SER A 1 144 ? -1.227 65.785 154.533 1.00 17.80 146 SER A N 1
ATOM 909 C CA . SER A 1 144 ? -1.908 66.909 155.167 1.00 17.39 146 SER A CA 1
ATOM 910 C C . SER A 1 144 ? -0.925 67.734 155.995 1.00 17.15 146 SER A C 1
ATOM 911 O O . SER A 1 144 ? -0.061 67.180 156.672 1.00 18.07 146 SER A O 1
ATOM 914 N N . PHE A 1 145 ? -1.083 69.058 155.964 1.00 17.66 147 PHE A N 1
ATOM 915 C CA . PHE A 1 145 ? -0.350 69.979 156.855 1.00 15.77 147 PHE A CA 1
ATOM 916 C C . PHE A 1 145 ? -1.178 70.428 158.085 1.00 15.73 147 PHE A C 1
ATOM 917 O O . PHE A 1 145 ? -0.735 71.295 158.909 1.00 17.40 147 PHE A O 1
ATOM 925 N N . ALA A 1 146 ? -2.372 69.821 158.225 1.00 16.42 148 ALA A N 1
ATOM 926 C CA . ALA A 1 146 ? -3.183 70.062 159.421 1.00 17.09 148 ALA A CA 1
ATOM 927 C C . ALA A 1 146 ? -2.387 69.622 160.646 1.00 16.46 148 ALA A C 1
ATOM 928 O O . ALA A 1 146 ? -1.687 68.603 160.620 1.00 18.23 148 ALA A O 1
ATOM 930 N N . GLY A 1 147 ? -2.495 70.378 161.747 1.00 17.45 149 GLY A N 1
ATOM 931 C CA . GLY A 1 147 ? -1.801 70.063 162.999 1.00 18.86 149 GLY A CA 1
ATOM 932 C C . GLY A 1 147 ? -0.477 70.806 163.077 1.00 19.98 149 GLY A C 1
ATOM 933 O O . GLY A 1 147 ? 0.007 71.418 162.110 1.00 30.38 149 GLY A O 1
ATOM 934 N N . PHE A 1 148 ? 0.184 70.704 164.230 1.00 18.44 150 PHE A N 1
ATOM 935 C CA . PHE A 1 148 ? 1.357 71.541 164.479 1.00 16.79 150 PHE A CA 1
ATOM 936 C C . PHE A 1 148 ? 2.199 70.797 165.494 1.00 15.91 150 PHE A C 1
ATOM 937 O O . PHE A 1 148 ? 1.650 70.205 166.425 1.00 17.17 150 PHE A O 1
ATOM 945 N N . PRO A 1 149 ? 3.530 70.813 165.364 1.00 14.62 151 PRO A N 1
ATOM 946 C CA . PRO A 1 149 ? 4.355 69.926 166.203 1.00 14.48 151 PRO A CA 1
ATOM 947 C C . PRO A 1 149 ? 4.785 70.536 167.520 1.00 13.73 151 PRO A C 1
ATOM 948 O O . PRO A 1 149 ? 5.379 69.814 168.347 1.00 15.62 151 PRO A O 1
ATOM 952 N N . GLY A 1 150 ? 4.517 71.826 167.731 1.00 14.27 152 GLY A N 1
ATOM 953 C CA . GLY A 1 150 ? 5.063 72.589 168.852 1.00 14.14 152 GLY A CA 1
ATOM 954 C C . GLY A 1 150 ? 6.434 73.131 168.522 1.00 13.89 152 GLY A C 1
ATOM 955 O O . GLY A 1 150 ? 7.197 72.535 167.759 1.00 14.75 152 GLY A O 1
ATOM 956 N N . TYR A 1 151 ? 6.769 74.262 169.139 1.00 13.76 153 TYR A N 1
ATOM 957 C CA . TYR A 1 151 ? 8.044 74.926 168.907 1.00 13.54 153 TYR A CA 1
ATOM 958 C C . TYR A 1 151 ? 8.694 75.251 170.248 1.00 13.06 153 TYR A C 1
ATOM 959 O O . TYR A 1 151 ? 8.017 75.363 171.274 1.00 14.48 153 TYR A O 1
ATOM 968 N N . ARG A 1 152 ? 10.019 75.405 170.211 1.00 13.24 154 ARG A N 1
ATOM 969 C CA . ARG A 1 152 ? 10.713 76.016 171.334 1.00 13.15 154 ARG A CA 1
ATOM 970 C C . ARG A 1 152 ? 11.784 76.947 170.769 1.00 13.30 154 ARG A C 1
ATOM 971 O O . ARG A 1 152 ? 12.535 76.556 169.863 1.00 14.20 154 ARG A O 1
ATOM 979 N N . VAL A 1 153 ? 11.867 78.159 171.336 1.00 13.56 155 VAL A N 1
ATOM 980 C CA . VAL A 1 153 ? 12.896 79.133 170.987 1.00 13.07 155 VAL A CA 1
ATOM 981 C C . VAL A 1 153 ? 13.790 79.266 172.223 1.00 13.66 155 VAL A C 1
ATOM 982 O O . VAL A 1 153 ? 13.287 79.498 173.320 1.00 14.68 155 VAL A O 1
ATOM 986 N N . GLU A 1 154 ? 15.117 79.093 172.021 1.00 13.62 156 GLU A N 1
ATOM 987 C CA . GLU A 1 154 ? 16.081 79.089 173.103 1.00 13.80 156 GLU A CA 1
ATOM 988 C C . GLU A 1 154 ? 17.126 80.177 172.913 1.00 13.84 156 GLU A C 1
ATOM 989 O O . GLU A 1 154 ? 17.673 80.355 171.823 1.00 14.58 156 GLU A O 1
ATOM 995 N N . LEU A 1 155 ? 17.485 80.813 174.050 1.00 14.26 157 LEU A N 1
ATOM 996 C CA . LEU A 1 155 ? 18.657 81.672 174.131 1.00 14.01 157 LEU A CA 1
ATOM 997 C C . LEU A 1 155 ? 19.704 80.931 174.957 1.00 14.15 157 LEU A C 1
ATOM 998 O O . LEU A 1 155 ? 19.415 80.500 176.075 1.00 16.05 157 LEU A O 1
ATOM 1003 N N . LEU A 1 156 ? 20.906 80.800 174.405 1.00 15.32 158 LEU A N 1
ATOM 1004 C CA . LEU A 1 156 ? 21.985 80.030 175.004 1.00 14.71 158 LEU A CA 1
ATOM 1005 C C . LEU A 1 156 ? 23.114 80.940 175.459 1.00 16.09 158 LEU A C 1
ATOM 1006 O O . LEU A 1 156 ? 23.371 81.991 174.872 1.00 17.09 158 LEU A O 1
ATOM 1011 N N . ALA A 1 157 ? 23.862 80.470 176.452 1.00 16.72 159 ALA A N 1
ATOM 1012 C CA . ALA A 1 157 ? 25.236 80.922 176.667 1.00 17.54 159 ALA A CA 1
ATOM 1013 C C . ALA A 1 157 ? 26.059 79.651 176.751 1.00 18.09 159 ALA A C 1
ATOM 1014 O O . ALA A 1 157 ? 25.758 78.771 177.578 1.00 19.29 159 ALA A O 1
ATOM 1016 N N . GLY A 1 158 ? 27.077 79.528 175.878 1.00 18.58 160 GLY A N 1
ATOM 1017 C CA . GLY A 1 158 ? 27.765 78.247 175.771 1.00 21.38 160 GLY A CA 1
ATOM 1018 C C . GLY A 1 158 ? 26.743 77.182 175.419 1.00 20.85 160 GLY A C 1
ATOM 1019 O O . GLY A 1 158 ? 25.923 77.375 174.518 1.00 22.97 160 GLY A O 1
ATOM 1020 N N . ASP A 1 159 ? 26.741 76.073 176.174 1.00 22.95 161 ASP A N 1
ATOM 1021 C CA . ASP A 1 159 ? 25.797 74.970 176.006 1.00 27.19 161 ASP A CA 1
ATOM 1022 C C . ASP A 1 159 ? 24.604 75.060 176.942 1.00 21.80 161 ASP A C 1
ATOM 1023 O O . ASP A 1 159 ? 23.824 74.111 177.015 1.00 23.30 161 ASP A O 1
ATOM 1028 N N . THR A 1 160 ? 24.427 76.163 177.647 1.00 18.30 162 THR A N 1
ATOM 1029 C CA . THR A 1 160 ? 23.349 76.284 178.631 1.00 17.14 162 THR A CA 1
ATOM 1030 C C . THR A 1 160 ? 22.183 77.067 178.029 1.00 16.28 162 THR A C 1
ATOM 1031 O O . THR A 1 160 ? 22.385 78.120 177.433 1.00 16.81 162 THR A O 1
ATOM 1035 N N . VAL A 1 161 ? 20.965 76.565 178.212 1.00 15.53 163 VAL A N 1
ATOM 1036 C CA . VAL A 1 161 ? 19.767 77.280 177.801 1.00 15.91 163 VAL A CA 1
ATOM 1037 C C . VAL A 1 161 ? 19.438 78.257 178.929 1.00 14.66 163 VAL A C 1
ATOM 1038 O O . VAL A 1 161 ? 18.978 77.869 180.010 1.00 16.39 163 VAL A O 1
ATOM 1042 N N . LEU A 1 162 ? 19.717 79.530 178.695 1.00 14.71 164 LEU A N 1
ATOM 1043 C CA . LEU A 1 162 ? 19.453 80.561 179.677 1.00 16.11 164 LEU A CA 1
ATOM 1044 C C . LEU A 1 162 ? 17.964 80.786 179.854 1.00 15.06 164 LEU A C 1
ATOM 1045 O O . LEU A 1 162 ? 17.479 80.928 180.994 1.00 15.81 164 LEU A O 1
ATOM 1050 N N . ALA A 1 163 ? 17.236 80.857 178.739 1.00 13.44 165 ALA A N 1
ATOM 1051 C CA . ALA A 1 163 ? 15.814 81.108 178.738 1.00 14.01 165 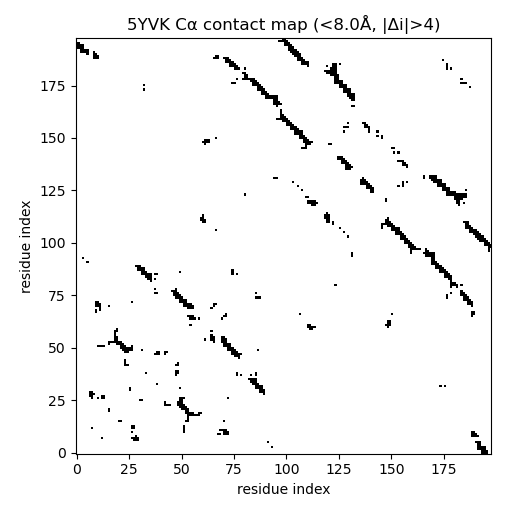ALA A CA 1
ATOM 1052 C C . ALA A 1 163 ? 15.235 80.464 177.481 1.00 13.07 165 ALA A C 1
ATOM 1053 O O . ALA A 1 163 ? 15.906 80.370 176.451 1.00 14.32 165 ALA A O 1
ATOM 1055 N N . ALA A 1 164 ? 13.957 80.061 177.559 1.00 13.90 166 ALA A N 1
ATOM 1056 C CA . ALA A 1 164 ? 13.310 79.499 176.368 1.00 13.65 166 ALA A CA 1
ATOM 1057 C C . ALA A 1 164 ? 11.799 79.650 176.505 1.00 13.21 166 ALA A C 1
ATOM 1058 O O . ALA A 1 164 ? 11.233 79.572 177.610 1.00 14.30 166 ALA A O 1
ATOM 1060 N N . ASP A 1 165 ? 11.158 79.850 175.343 1.00 13.72 167 ASP A N 1
ATOM 1061 C CA . ASP A 1 165 ? 9.713 79.795 175.190 1.00 13.48 167 ASP A CA 1
ATOM 1062 C C . ASP A 1 165 ? 9.385 78.432 174.611 1.00 12.78 167 ASP A C 1
ATOM 1063 O O . ASP A 1 165 ? 9.621 78.174 173.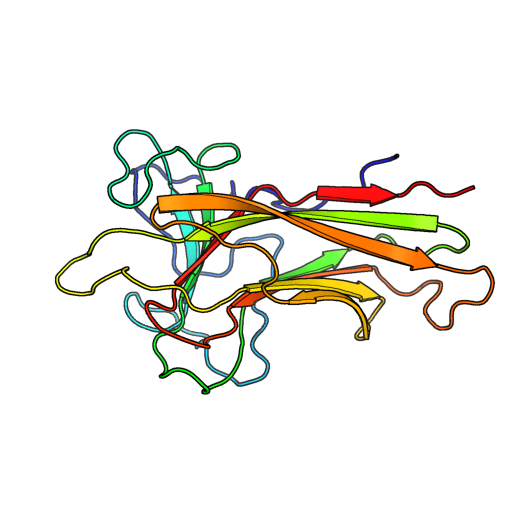429 1.00 13.77 167 ASP A O 1
ATOM 1068 N N . HIS A 1 166 ? 8.903 77.536 175.459 1.00 13.53 168 HIS A N 1
ATOM 1069 C CA . HIS A 1 166 ? 8.481 76.211 175.011 1.00 13.11 168 HIS A CA 1
ATOM 1070 C C . HIS A 1 166 ? 6.987 76.265 174.726 1.00 13.09 168 HIS A C 1
ATOM 1071 O O . HIS A 1 166 ? 6.159 76.037 175.600 1.00 14.37 168 HIS A O 1
ATOM 1078 N N . ASN A 1 167 ? 6.671 76.613 173.455 1.00 13.73 169 ASN A N 1
ATOM 1079 C CA . ASN A 1 167 ? 5.346 76.344 172.914 1.00 14.14 169 ASN A CA 1
ATOM 1080 C C . ASN A 1 167 ? 4.202 77.115 173.570 1.00 14.06 169 ASN A C 1
ATOM 1081 O O . ASN A 1 167 ? 3.078 76.593 173.631 1.00 15.38 169 ASN A O 1
ATOM 1086 N N . ASN A 1 168 ? 4.450 78.341 174.068 1.00 14.41 170 ASN A N 1
ATOM 1087 C CA . ASN A 1 168 ? 3.402 79.064 174.809 1.00 15.43 170 ASN A CA 1
ATOM 1088 C C . ASN A 1 168 ? 2.385 79.740 173.884 1.00 16.08 170 ASN A C 1
ATOM 1089 O O . ASN A 1 168 ? 1.254 80.022 174.313 1.00 18.97 170 ASN A O 1
ATOM 1094 N N . LEU A 1 169 ? 2.749 80.035 172.635 1.00 16.28 171 LEU A N 1
ATOM 1095 C CA . LEU A 1 169 ? 1.832 80.774 171.766 1.00 17.01 171 LEU A CA 1
ATOM 1096 C C . LEU A 1 169 ? 0.958 79.821 170.982 1.00 16.74 171 LEU A C 1
ATOM 1097 O O . LEU A 1 169 ? 1.452 78.833 170.445 1.00 22.66 171 LEU A O 1
ATOM 1102 N N . PHE A 1 170 ? -0.305 80.198 170.808 1.00 16.76 172 PHE A N 1
ATOM 1103 C CA . PHE A 1 170 ? -1.193 79.496 169.888 1.00 16.98 172 PHE A CA 1
ATOM 1104 C C . PHE A 1 170 ? -1.050 80.106 168.509 1.00 17.49 172 PHE A C 1
ATOM 1105 O O . PHE A 1 170 ? -1.161 81.320 168.339 1.00 19.63 172 PHE A O 1
ATOM 1113 N N . ILE A 1 171 ? -0.762 79.259 167.529 1.00 17.35 173 ILE A N 1
ATOM 1114 C CA . ILE A 1 171 ? -0.540 79.697 166.156 1.00 16.70 173 ILE A CA 1
ATOM 1115 C C . ILE A 1 171 ? -1.586 79.011 165.298 1.00 17.14 173 ILE A C 1
ATOM 1116 O O . ILE A 1 171 ? -1.554 77.785 165.147 1.00 17.62 173 ILE A O 1
ATOM 1121 N N . LYS A 1 172 ? -2.468 79.786 164.712 1.00 17.28 174 LYS A N 1
ATOM 1122 C CA . LYS A 1 172 ? -3.503 79.245 163.844 1.00 18.89 174 LYS A CA 1
ATOM 1123 C C . LYS A 1 172 ? -2.916 78.686 162.547 1.00 17.09 174 LYS A C 1
ATOM 1124 O O . LYS A 1 172 ? -1.877 79.076 162.118 1.00 17.93 174 LYS A O 1
ATOM 1130 N N . GLU A 1 173 ? -3.622 77.744 161.978 1.00 17.77 175 GLU A N 1
ATOM 1131 C CA . GLU A 1 173 ? -3.209 77.175 160.703 1.00 17.32 175 GLU A CA 1
ATOM 1132 C C . GLU A 1 173 ? -3.077 78.303 159.663 1.00 17.61 175 GLU A C 1
ATOM 1133 O O . GLU A 1 173 ? -3.959 79.094 159.513 1.00 20.08 175 GLU A O 1
ATOM 1139 N N . GLY A 1 174 ? -1.920 78.393 159.034 1.00 16.85 176 GLY A N 1
ATOM 1140 C CA . GLY A 1 174 ? -1.698 79.346 157.967 1.00 18.19 176 GLY A CA 1
ATOM 1141 C C . GLY A 1 174 ? -1.223 80.716 158.424 1.00 18.20 176 GLY A C 1
ATOM 1142 O O . GLY A 1 174 ? -1.250 81.656 157.615 1.00 19.56 176 GLY A O 1
ATOM 1143 N N . GLU A 1 175 ? -0.786 80.866 159.679 1.00 17.97 177 GLU A N 1
ATOM 1144 C CA . GLU A 1 175 ? -0.274 82.143 160.147 1.00 17.83 177 GLU A CA 1
ATOM 1145 C C . GLU A 1 175 ? 1.082 81.974 160.823 1.00 15.98 177 GLU A C 1
ATOM 1146 O O . GLU A 1 175 ? 1.525 80.866 161.127 1.00 15.82 177 GLU A O 1
ATOM 1152 N N . PHE A 1 176 ? 1.740 83.105 161.029 1.00 17.45 178 PHE A N 1
ATOM 1153 C CA . PHE A 1 176 ? 2.927 83.229 161.865 1.00 16.32 178 PHE A CA 1
ATOM 1154 C C . PHE A 1 176 ? 2.587 84.063 163.089 1.00 17.04 178 PHE A C 1
ATOM 1155 O O . PHE A 1 176 ? 1.750 84.970 163.017 1.00 19.84 178 PHE A O 1
ATOM 1163 N N . LYS A 1 177 ? 3.274 83.784 164.211 1.00 17.45 179 LYS A N 1
ATOM 1164 C CA . LYS A 1 177 ? 3.157 84.583 165.424 1.00 18.26 179 LYS A CA 1
ATOM 1165 C C . LYS A 1 177 ? 4.555 84.824 165.979 1.00 16.30 179 LYS A C 1
ATOM 1166 O O . LYS A 1 177 ? 5.433 83.987 165.838 1.00 16.40 179 LYS A O 1
ATOM 1172 N N . THR A 1 178 ? 4.756 85.958 166.646 1.00 16.67 180 THR A N 1
ATOM 1173 C CA . THR A 1 178 ? 6.072 86.269 167.219 1.00 16.45 180 THR A CA 1
ATOM 1174 C C . THR A 1 178 ? 6.226 85.684 168.617 1.00 16.24 180 THR A C 1
ATOM 1175 O O . THR A 1 178 ? 5.435 86.002 169.516 1.00 18.10 180 THR A O 1
ATOM 1179 N N . SER A 1 179 ? 7.292 84.908 168.800 1.00 15.89 181 SER A N 1
ATOM 1180 C CA . SER A 1 179 ? 7.725 84.399 170.099 1.00 15.76 181 SER A CA 1
ATOM 1181 C C . SER A 1 179 ? 8.760 85.361 170.666 1.00 15.87 181 SER A C 1
ATOM 1182 O O . SER A 1 179 ? 9.639 85.840 169.945 1.00 16.64 181 SER A O 1
ATOM 1185 N N . THR A 1 180 ? 8.678 85.606 171.984 1.00 16.07 182 THR A N 1
ATOM 1186 C CA . THR A 1 180 ? 9.636 86.449 172.694 1.00 15.75 182 THR A CA 1
ATOM 1187 C C . THR A 1 180 ? 10.241 85.655 173.849 1.00 16.63 182 THR A C 1
ATOM 1188 O O . THR A 1 180 ? 9.510 85.074 174.656 1.00 19.75 182 THR A O 1
ATOM 1192 N N . VAL A 1 181 ? 11.568 85.670 173.934 1.00 15.09 183 VAL A N 1
ATOM 1193 C CA . VAL A 1 181 ? 12.335 85.010 174.989 1.00 14.56 183 VAL A CA 1
ATOM 1194 C C . VAL A 1 181 ? 13.194 86.081 175.644 1.00 15.92 183 VAL A C 1
ATOM 1195 O O . VAL A 1 181 ? 13.790 86.913 174.953 1.00 16.72 183 VAL A O 1
ATOM 1199 N N . THR A 1 182 ? 13.205 86.108 176.973 1.00 17.02 184 THR A N 1
ATOM 1200 C CA . THR A 1 182 ? 13.984 87.117 177.693 1.00 17.59 184 THR A CA 1
ATOM 1201 C C . THR A 1 182 ? 14.871 86.476 178.745 1.00 16.57 184 THR A C 1
ATOM 1202 O O . THR A 1 182 ? 14.460 85.514 179.409 1.00 17.54 184 THR A O 1
ATOM 1206 N N . TYR A 1 183 ? 16.060 87.042 178.916 1.00 18.59 185 TYR A N 1
ATOM 1207 C CA . TYR A 1 183 ? 16.933 86.631 179.999 1.00 18.32 185 TYR A CA 1
ATOM 1208 C C . TYR A 1 183 ? 17.630 87.853 180.555 1.00 18.18 185 TYR A C 1
ATOM 1209 O O . TYR A 1 183 ? 18.121 88.685 179.805 1.00 19.02 185 TYR A O 1
ATOM 1218 N N . THR A 1 184 ? 17.715 87.952 181.872 1.00 18.00 186 THR A N 1
ATOM 1219 C CA . THR A 1 184 ? 18.453 89.036 182.521 1.00 18.02 186 THR A CA 1
ATOM 1220 C C . THR A 1 184 ? 19.618 88.454 183.297 1.00 18.63 186 THR A C 1
ATOM 1221 O O . THR A 1 184 ? 19.417 87.592 184.163 1.00 19.84 186 THR A O 1
ATOM 1225 N N . SER A 1 185 ? 20.830 88.889 182.966 1.00 20.01 187 SER A N 1
ATOM 1226 C CA . SER A 1 185 ? 22.009 88.420 183.674 1.00 21.22 187 SER A CA 1
ATOM 1227 C C . SER A 1 185 ? 22.279 89.277 184.916 1.00 23.16 187 SER A C 1
ATOM 1228 O O . SER A 1 185 ? 21.806 90.420 185.052 1.00 25.07 187 SER A O 1
ATOM 1231 N N . THR A 1 186 ? 23.052 88.709 185.839 1.00 23.78 188 THR A N 1
ATOM 1232 C CA . THR A 1 186 ? 23.511 89.425 187.021 1.00 25.53 188 THR A CA 1
ATOM 1233 C C . THR A 1 186 ? 25.006 89.673 186.913 1.00 26.60 188 THR A C 1
ATOM 1234 O O . THR A 1 186 ? 25.676 89.180 186.006 1.00 29.22 188 THR A O 1
ATOM 1238 N N . ALA A 1 187 ? 25.537 90.413 187.886 1.00 28.25 189 ALA A N 1
ATOM 1239 C CA . ALA A 1 187 ? 26.959 90.750 187.882 1.00 29.56 189 ALA A CA 1
ATOM 1240 C C . ALA A 1 187 ? 27.864 89.546 188.106 1.00 27.99 189 ALA A C 1
ATOM 1241 O O . ALA A 1 187 ? 29.054 89.629 187.817 1.00 31.84 189 ALA A O 1
ATOM 1243 N N . LYS A 1 188 ? 27.355 88.448 188.648 1.00 28.44 190 LYS A N 1
ATOM 1244 C CA . LYS A 1 188 ? 28.179 87.288 188.972 1.00 29.47 190 LYS A CA 1
ATOM 1245 C C . LYS A 1 188 ? 27.653 86.033 188.287 1.00 28.75 190 LYS A C 1
ATOM 1246 O O . LYS A 1 188 ? 27.902 84.918 188.722 1.00 30.77 190 LYS A O 1
ATOM 1252 N N . ASP A 1 189 ? 26.964 86.209 187.175 1.00 25.77 191 ASP A N 1
ATOM 1253 C CA . ASP A 1 189 ? 26.413 85.080 186.437 1.00 25.71 191 ASP A CA 1
ATOM 1254 C C . ASP A 1 189 ? 27.513 84.067 186.095 1.00 23.60 191 ASP A C 1
ATOM 1255 O O . ASP A 1 189 ? 28.565 84.428 185.569 1.00 24.63 191 ASP A O 1
ATOM 1260 N N . LEU A 1 190 ? 27.247 82.788 186.351 1.00 23.55 192 LEU A N 1
ATOM 1261 C CA . LEU A 1 190 ? 28.234 81.746 186.071 1.00 22.72 192 LEU A CA 1
ATOM 1262 C C . LEU A 1 190 ? 28.656 81.740 184.607 1.00 24.62 192 LEU A C 1
ATOM 1263 O O . LEU A 1 190 ? 29.805 81.419 184.290 1.00 24.91 192 LEU A O 1
ATOM 1268 N N . HIS A 1 191 ? 27.762 82.096 183.696 1.00 23.66 193 HIS A N 1
ATOM 1269 C CA . HIS A 1 191 ? 28.054 81.992 182.265 1.00 24.47 193 HIS A CA 1
ATOM 1270 C C . HIS A 1 191 ? 28.554 83.300 181.638 1.00 22.54 193 HIS A C 1
ATOM 1271 O O . HIS A 1 191 ? 28.620 83.411 180.402 1.00 22.97 193 HIS A O 1
ATOM 1278 N N . LEU A 1 192 ? 28.926 84.289 182.447 1.00 22.94 194 LEU A N 1
ATOM 1279 C CA . LEU A 1 192 ? 29.480 85.509 181.869 1.00 22.62 194 LEU A CA 1
ATOM 1280 C C . LEU A 1 192 ? 30.672 85.181 180.967 1.00 21.97 194 LEU A C 1
ATOM 1281 O O . LEU A 1 192 ? 31.500 84.319 181.282 1.00 23.00 194 LEU A O 1
ATOM 1286 N N . GLY A 1 193 ? 30.731 85.853 179.815 1.00 23.11 195 GLY A N 1
ATOM 1287 C CA . GLY A 1 193 ? 31.831 85.697 178.894 1.00 22.21 195 GLY A CA 1
ATOM 1288 C C . GLY A 1 193 ? 31.676 84.545 177.935 1.00 22.23 195 GLY A C 1
ATOM 1289 O O . GLY A 1 193 ? 32.521 84.392 177.035 1.00 25.03 195 GLY A O 1
ATOM 1290 N N . GLN A 1 194 ? 30.652 83.700 178.112 1.00 21.68 196 GLN A N 1
ATOM 1291 C CA . GLN A 1 194 ? 30.396 82.619 177.159 1.00 20.78 196 GLN A CA 1
ATOM 1292 C C . GLN A 1 194 ? 29.635 83.156 175.951 1.00 18.29 196 GLN A C 1
ATOM 1293 O O . GLN A 1 194 ? 28.930 84.174 176.038 1.00 19.55 196 GLN A O 1
ATOM 1299 N N . LYS A 1 195 ? 29.848 82.513 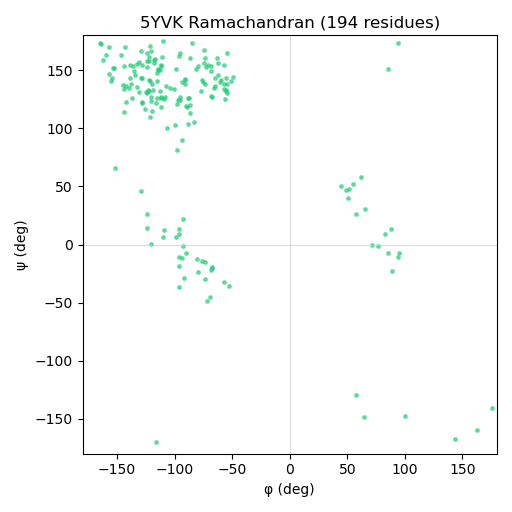174.796 1.00 19.26 197 LYS A N 1
ATOM 1300 C CA . LYS A 1 195 ? 29.202 82.956 173.562 1.00 18.24 197 LYS A CA 1
ATOM 1301 C C . LYS A 1 195 ? 27.687 82.773 173.631 1.00 18.06 197 LYS A C 1
ATOM 1302 O O . LYS A 1 195 ? 27.186 81.702 174.048 1.00 19.53 197 LYS A O 1
ATOM 1308 N N . LEU A 1 196 ? 26.953 83.811 173.199 1.00 16.95 198 LEU A N 1
ATOM 1309 C CA . LEU A 1 196 ? 25.512 83.683 173.095 1.00 16.31 198 LEU A CA 1
ATOM 1310 C C . LEU A 1 196 ? 25.164 82.784 171.910 1.00 16.31 198 LEU A C 1
ATOM 1311 O O . LEU A 1 196 ? 25.914 82.700 170.932 1.00 18.57 198 LEU A O 1
ATOM 1316 N N . GLY A 1 197 ? 24.013 82.128 171.998 1.00 16.19 199 GLY A N 1
ATOM 1317 C CA . GLY A 1 197 ? 23.538 81.274 170.937 1.00 16.42 199 GLY A CA 1
ATOM 1318 C C . GLY A 1 197 ? 22.028 81.307 170.861 1.00 14.93 199 GLY A C 1
ATOM 1319 O O . GLY A 1 197 ? 21.340 81.743 171.790 1.00 16.17 199 GLY A O 1
ATOM 1320 N N . ILE A 1 198 ? 21.511 80.856 169.720 1.00 14.20 200 ILE A N 1
ATOM 1321 C CA . ILE A 1 198 ? 20.068 80.805 169.461 1.00 13.39 200 ILE A CA 1
ATOM 1322 C C . ILE A 1 198 ? 19.742 79.420 168.943 1.00 13.86 200 ILE A C 1
ATOM 1323 O O . ILE A 1 198 ? 20.427 78.923 168.047 1.00 14.48 200 ILE A O 1
ATOM 1328 N N . ARG A 1 199 ? 18.714 78.769 169.492 1.00 13.40 201 ARG A N 1
ATOM 1329 C CA . ARG A 1 199 ? 18.171 77.563 168.873 1.00 13.80 201 ARG A CA 1
ATOM 1330 C C . ARG A 1 199 ? 16.699 77.735 168.555 1.00 13.70 201 ARG A C 1
ATOM 1331 O O . ARG A 1 199 ? 15.931 78.309 169.339 1.00 15.09 201 ARG A O 1
ATOM 1339 N N . LEU A 1 200 ? 16.307 77.193 167.407 1.00 13.25 202 LEU A N 1
ATOM 1340 C CA . LEU A 1 200 ? 14.932 77.230 166.901 1.00 13.31 202 LEU A CA 1
ATOM 1341 C C . LEU A 1 200 ? 14.513 75.779 166.723 1.00 12.65 202 LEU A C 1
ATOM 1342 O O . LEU A 1 200 ? 15.081 75.084 165.880 1.00 13.99 202 LEU A O 1
ATOM 1347 N N . VAL A 1 201 ? 13.585 75.300 167.575 1.00 12.75 203 VAL A N 1
ATOM 1348 C CA . VAL A 1 201 ? 13.410 73.864 167.743 1.00 13.08 203 VAL A CA 1
ATOM 1349 C C . VAL A 1 201 ? 11.995 73.429 167.344 1.00 12.82 203 VAL A C 1
ATOM 1350 O O . VAL A 1 201 ? 11.008 74.029 167.811 1.00 13.63 203 VAL A O 1
ATOM 1354 N N . ASN A 1 202 ? 11.915 72.347 166.547 1.00 12.98 204 ASN A N 1
ATOM 1355 C CA . ASN A 1 202 ? 10.683 71.611 166.291 1.00 12.60 204 ASN A CA 1
ATOM 1356 C C . ASN A 1 202 ? 10.565 70.511 167.346 1.00 12.57 204 ASN A C 1
ATOM 1357 O O . ASN A 1 202 ? 11.474 69.679 167.496 1.00 13.68 204 ASN A O 1
ATOM 1362 N N . LEU A 1 203 ? 9.489 70.568 168.140 1.00 13.61 205 LEU A N 1
ATOM 1363 C CA . LEU A 1 203 ? 9.330 69.661 169.268 1.00 13.82 205 LEU A CA 1
ATOM 1364 C C . LEU A 1 203 ? 8.818 68.284 168.877 1.00 14.12 205 LEU A C 1
ATOM 1365 O O . LEU A 1 203 ? 8.830 67.376 169.715 1.00 15.35 205 LEU A O 1
ATOM 1370 N N . LEU A 1 204 ? 8.332 68.112 167.653 1.00 14.60 206 LEU A N 1
ATOM 1371 C CA . LEU A 1 204 ? 7.817 66.824 167.186 1.00 14.79 206 LEU A CA 1
ATOM 1372 C C . LEU A 1 204 ? 6.837 66.220 168.210 1.00 14.80 206 LEU A C 1
ATOM 1373 O O . LEU A 1 204 ? 6.921 65.047 168.599 1.00 16.69 206 LEU A O 1
ATOM 1378 N N . GLN A 1 205 ? 5.906 67.046 168.696 1.00 15.31 207 GLN A N 1
ATOM 1379 C CA . GLN A 1 205 ? 4.936 66.581 169.693 1.00 18.06 207 GLN A CA 1
ATOM 1380 C C . GLN A 1 205 ? 3.631 66.160 169.055 1.00 18.67 207 GLN A C 1
ATOM 1381 O O . GLN A 1 205 ? 2.784 65.548 169.725 1.00 19.97 207 GLN A O 1
ATOM 1387 N N . ASP A 1 206 ? 3.458 66.459 167.787 1.00 17.40 208 ASP A N 1
ATOM 1388 C CA . ASP A 1 206 ? 2.269 66.100 167.024 1.00 17.74 208 ASP A CA 1
ATOM 1389 C C . ASP A 1 206 ? 2.603 66.280 165.544 1.00 18.40 208 ASP A C 1
ATOM 1390 O O . ASP A 1 206 ? 3.670 66.717 165.198 1.00 18.44 208 ASP A O 1
ATOM 1395 N N . LYS A 1 207 ? 1.688 65.881 164.686 1.00 21.44 209 LYS A N 1
ATOM 1396 C CA . LYS A 1 207 ? 1.828 66.067 163.229 1.00 38.23 209 LYS A CA 1
ATOM 1397 C C . LYS A 1 207 ? 0.684 66.952 162.787 1.00 57.73 209 LYS A C 1
ATOM 1398 O O . LYS A 1 207 ? -0.323 67.011 163.445 1.00 116.52 209 LYS A O 1
ATOM 1404 N N . PHE A 1 208 ? 0.806 67.670 161.671 1.00 23.19 210 PHE A N 1
ATOM 1405 C CA . PHE A 1 208 ? 1.936 67.704 160.750 1.00 17.46 210 PHE A CA 1
ATOM 1406 C C . PHE A 1 208 ? 3.178 68.350 161.350 1.00 15.27 210 PHE A C 1
ATOM 1407 O O . PHE A 1 208 ? 3.112 69.382 161.922 1.00 17.78 210 PHE A O 1
ATOM 1415 N N . SER A 1 209 ? 4.253 67.618 161.257 1.00 15.20 211 SER A N 1
ATOM 1416 C CA A SER A 1 209 ? 5.549 68.002 161.982 0.60 14.45 211 SER A CA 1
ATOM 1417 C CA B SER A 1 209 ? 5.552 67.987 161.984 0.40 14.98 211 SER A CA 1
ATOM 1418 C C . SER A 1 209 ? 6.642 68.841 161.178 1.00 15.22 211 SER A C 1
ATOM 1419 O O . SER A 1 209 ? 7.791 68.567 161.271 1.00 15.40 211 SER A O 1
ATOM 1424 N N . GLY A 1 210 ? 6.130 69.704 160.311 1.00 16.47 212 GLY A N 1
ATOM 1425 C CA . GLY A 1 210 ? 7.010 70.730 159.755 1.00 16.53 212 GLY A CA 1
ATOM 1426 C C . GLY A 1 210 ? 6.796 72.024 160.526 1.00 16.57 212 GLY A C 1
ATOM 1427 O O . GLY A 1 210 ? 5.695 72.286 160.997 1.00 17.12 212 GLY A O 1
ATOM 1428 N N . LEU A 1 211 ? 7.849 72.853 160.607 1.00 15.19 213 LEU A N 1
ATOM 1429 C CA . LEU A 1 211 ? 7.784 74.078 161.389 1.00 14.95 213 LEU A CA 1
ATOM 1430 C C . LEU A 1 211 ? 8.589 75.157 160.698 1.00 14.89 213 LEU A C 1
ATOM 1431 O O . LEU A 1 211 ? 9.702 74.878 160.261 1.00 14.41 213 LEU A O 1
ATOM 1436 N N . ASP A 1 212 ? 8.060 76.392 160.638 1.00 14.35 214 ASP A N 1
ATOM 1437 C CA . ASP A 1 212 ? 8.760 77.495 159.977 1.00 13.70 214 ASP A CA 1
ATOM 1438 C C . ASP A 1 212 ? 9.152 78.575 160.975 1.00 13.52 214 ASP A C 1
ATOM 1439 O O . ASP A 1 212 ? 8.442 78.815 161.949 1.00 14.42 214 ASP A O 1
ATOM 1444 N N . PHE A 1 213 ? 10.248 79.269 160.654 1.00 13.31 215 PHE A N 1
ATOM 1445 C CA . PHE A 1 213 ? 10.762 80.369 161.460 1.00 13.18 215 PHE A CA 1
ATOM 1446 C C . PHE A 1 213 ? 11.158 81.509 160.537 1.00 14.60 215 PHE A C 1
ATOM 1447 O O . PHE A 1 213 ? 11.571 81.296 159.386 1.00 14.72 215 PHE A O 1
ATOM 1455 N N . ASP A 1 214 ? 11.135 82.716 161.054 1.00 14.77 216 ASP A N 1
ATOM 1456 C CA . ASP A 1 214 ? 11.624 83.851 160.291 1.00 14.98 216 ASP A CA 1
ATOM 1457 C C . ASP A 1 214 ? 11.917 85.040 161.171 1.00 14.83 216 ASP A C 1
ATOM 1458 O O . ASP A 1 214 ? 11.474 85.104 162.291 1.00 15.73 216 ASP A O 1
ATOM 1463 N N . ASN A 1 215 ? 12.745 85.929 160.654 1.00 14.60 217 ASN A N 1
ATOM 1464 C CA . ASN A 1 215 ? 12.904 87.258 161.270 1.00 15.29 217 ASN A CA 1
ATOM 1465 C C . ASN A 1 215 ? 13.440 87.181 162.708 1.00 14.62 217 ASN A C 1
ATOM 1466 O O . ASN A 1 215 ? 12.862 87.724 163.655 1.00 16.27 217 ASN A O 1
ATOM 1471 N N . VAL A 1 216 ? 14.606 86.573 162.855 1.00 14.74 218 VAL A N 1
ATOM 1472 C CA . VAL A 1 216 ? 15.244 86.436 164.160 1.00 15.37 218 VAL A CA 1
ATOM 1473 C C . VAL A 1 216 ? 15.876 87.772 164.557 1.00 15.17 218 VAL A C 1
ATOM 1474 O O . VAL A 1 216 ? 16.593 88.396 163.742 1.00 16.19 218 VAL A O 1
ATOM 1478 N N . ARG A 1 217 ? 15.624 88.204 165.806 1.00 15.37 219 ARG A N 1
ATOM 1479 C CA . ARG A 1 217 ? 16.211 89.445 166.322 1.00 15.65 219 ARG A CA 1
ATOM 1480 C C . ARG A 1 217 ? 16.650 89.241 167.766 1.00 14.68 219 ARG A C 1
ATOM 1481 O O . ARG A 1 217 ? 15.965 88.547 168.523 1.00 16.05 219 ARG A O 1
ATOM 1489 N N . LEU A 1 218 ? 17.758 89.845 168.143 1.00 16.34 220 LEU A N 1
ATOM 1490 C CA . LEU A 1 218 ? 18.242 89.774 169.501 1.00 16.77 220 LEU A CA 1
ATOM 1491 C C . LEU A 1 218 ? 18.709 91.163 169.922 1.00 17.02 220 LEU A C 1
ATOM 1492 O O . LEU A 1 218 ? 19.539 91.770 169.230 1.00 18.77 220 LEU A O 1
ATOM 1497 N N . THR A 1 219 ? 18.180 91.662 171.042 1.00 17.96 221 THR A N 1
ATOM 1498 C CA . THR A 1 219 ? 18.618 92.970 171.537 1.00 18.61 221 THR A CA 1
ATOM 1499 C C . THR A 1 219 ? 19.159 92.845 172.959 1.00 18.97 221 THR A C 1
ATOM 1500 O O . THR A 1 219 ? 18.821 91.911 173.704 1.00 19.86 221 THR A O 1
ATOM 1504 N N . THR A 1 220 ? 19.987 93.814 173.332 1.00 21.51 222 THR A N 1
ATOM 1505 C CA . THR A 1 220 ? 20.473 93.926 174.705 1.00 22.99 222 THR A CA 1
ATOM 1506 C C . THR A 1 220 ? 20.137 95.297 175.244 1.00 25.20 222 THR A C 1
ATOM 1507 O O . THR A 1 220 ? 20.100 96.282 174.501 1.00 27.60 222 THR A O 1
ATOM 1511 N N . GLU A 1 221 ? 19.977 95.387 176.565 1.00 26.41 223 GLU A N 1
ATOM 1512 C CA . GLU A 1 221 ? 19.882 96.714 177.188 1.00 27.20 223 GLU A CA 1
ATOM 1513 C C . GLU A 1 221 ? 20.812 96.996 178.388 1.00 32.03 223 GLU A C 1
ATOM 1514 O O . GLU A 1 221 ? 20.470 97.775 179.276 1.00 29.50 223 GLU A O 1
ATOM 1520 N N . PRO A 1 222 ? 22.109 96.651 178.273 1.00 37.77 224 PRO A N 1
ATOM 1521 C CA . PRO A 1 222 ? 23.029 96.767 179.426 1.00 39.58 224 PRO A CA 1
ATOM 1522 C C . PRO A 1 222 ? 23.086 98.155 180.077 1.00 46.54 224 PRO A C 1
ATOM 1523 O O . PRO A 1 222 ? 22.634 99.174 179.542 1.00 81.72 224 PRO A O 1
ATOM 1527 N N . THR A 1 223 ? 23.656 98.168 181.293 1.00 47.45 225 THR A N 1
ATOM 1528 C CA . THR A 1 223 ? 23.872 99.390 182.087 1.00 65.08 225 THR A CA 1
ATOM 1529 C C . THR A 1 223 ? 25.198 100.066 181.657 1.00 60.20 225 THR A C 1
ATOM 1530 O O . THR A 1 223 ? 25.884 100.726 182.447 1.00 65.70 225 THR A O 1
#